Protein AF-A0A151ZD12-F1 (afdb_monomer_lite)

pLDDT: mean 91.62, std 10.39, range [43.69, 98.81]

Structure (mmCIF, N/CA/C/O backbone):
data_AF-A0A151ZD12-F1
#
_entry.id   AF-A0A151ZD12-F1
#
loop_
_atom_site.group_PDB
_atom_site.id
_atom_site.type_symbol
_atom_site.label_atom_id
_atom_site.label_alt_id
_atom_site.label_comp_id
_atom_site.label_asym_id
_atom_site.label_entity_id
_atom_site.label_seq_id
_atom_site.pdbx_PDB_ins_code
_atom_site.Cartn_x
_atom_site.Cartn_y
_atom_site.Cartn_z
_atom_site.occupancy
_atom_site.B_iso_or_equiv
_atom_site.auth_seq_id
_atom_site.auth_comp_id
_atom_site.auth_asym_id
_atom_site.auth_atom_id
_atom_site.pdbx_PDB_model_num
ATOM 1 N N . MET A 1 1 ? -1.128 15.945 -27.906 1.00 53.97 1 MET A N 1
ATOM 2 C CA . MET A 1 1 ? -0.459 14.975 -27.015 1.00 53.97 1 MET A CA 1
ATOM 3 C C . MET A 1 1 ? 0.018 15.760 -25.812 1.00 53.97 1 MET A C 1
ATOM 5 O O . MET A 1 1 ? 0.632 16.798 -26.025 1.00 53.97 1 MET A O 1
ATOM 9 N N . ALA A 1 2 ? -0.344 15.356 -24.595 1.00 57.91 2 ALA A N 1
ATOM 10 C CA . ALA A 1 2 ? 0.226 15.973 -23.400 1.00 57.91 2 ALA A CA 1
ATOM 11 C C . ALA A 1 2 ? 1.755 15.805 -23.441 1.00 57.91 2 ALA A C 1
ATOM 13 O O . ALA A 1 2 ? 2.236 14.765 -23.894 1.00 57.91 2 ALA A O 1
ATOM 14 N N . ASN A 1 3 ? 2.509 16.828 -23.032 1.00 73.44 3 ASN A N 1
ATOM 15 C CA . ASN A 1 3 ? 3.952 16.687 -22.850 1.00 73.44 3 ASN A CA 1
ATOM 16 C C . ASN A 1 3 ? 4.170 15.683 -21.716 1.00 73.44 3 ASN A C 1
ATOM 18 O O . ASN A 1 3 ? 3.913 16.005 -20.559 1.00 73.44 3 ASN A O 1
ATOM 22 N N . ILE A 1 4 ? 4.583 14.466 -22.064 1.00 81.88 4 ILE A N 1
ATOM 23 C CA . ILE A 1 4 ? 4.988 13.461 -21.084 1.00 81.88 4 ILE A CA 1
ATOM 24 C C . ILE A 1 4 ? 6.284 13.968 -20.458 1.00 81.88 4 ILE A C 1
ATOM 26 O O . ILE A 1 4 ? 7.234 14.283 -21.176 1.00 81.88 4 ILE A O 1
ATOM 30 N N . GLU A 1 5 ? 6.299 14.092 -19.135 1.00 89.94 5 GLU A N 1
ATOM 31 C CA . GLU A 1 5 ? 7.507 14.437 -18.397 1.00 89.94 5 GLU A CA 1
ATOM 32 C C . GLU A 1 5 ? 8.572 13.352 -18.596 1.00 89.94 5 GLU A C 1
ATOM 34 O O . GLU A 1 5 ? 8.280 12.158 -18.721 1.00 89.94 5 GLU A O 1
ATOM 39 N N . THR A 1 6 ? 9.830 13.771 -18.670 1.00 93.88 6 THR A N 1
ATOM 40 C CA . THR A 1 6 ? 10.949 12.876 -18.934 1.00 93.88 6 THR A CA 1
ATOM 41 C C . THR A 1 6 ? 12.082 13.093 -17.943 1.00 93.88 6 THR A C 1
ATOM 43 O O . THR A 1 6 ? 12.292 14.182 -17.403 1.00 93.88 6 THR A O 1
ATOM 46 N N . HIS A 1 7 ? 12.866 12.040 -17.731 1.00 95.19 7 HIS A N 1
ATOM 47 C CA . HIS A 1 7 ? 14.094 12.088 -16.952 1.00 95.19 7 HIS A CA 1
ATOM 48 C C . HIS A 1 7 ? 15.290 11.621 -17.772 1.00 95.19 7 HIS A C 1
ATOM 50 O O . HIS A 1 7 ? 15.178 10.829 -18.709 1.00 95.19 7 HIS A O 1
ATOM 56 N N . LYS A 1 8 ? 16.465 12.133 -17.401 1.00 96.25 8 LYS A N 1
ATOM 57 C CA . LYS A 1 8 ? 17.742 11.671 -17.940 1.00 96.25 8 LYS A CA 1
ATOM 58 C C . LYS A 1 8 ? 18.163 10.425 -17.178 1.00 96.25 8 LYS A C 1
ATOM 60 O O . LYS A 1 8 ? 18.513 10.521 -16.006 1.00 96.25 8 LYS A O 1
ATOM 65 N N . LEU A 1 9 ? 18.161 9.285 -17.854 1.00 96.19 9 LEU A N 1
ATOM 66 C CA . LEU A 1 9 ? 18.671 8.033 -17.320 1.00 96.19 9 LEU A CA 1
ATOM 67 C C . LEU A 1 9 ? 20.132 7.872 -17.742 1.00 96.19 9 LEU A C 1
ATOM 69 O O . LEU A 1 9 ? 20.436 7.779 -18.935 1.00 96.19 9 LEU A O 1
ATOM 73 N N . LYS A 1 10 ? 21.035 7.874 -16.760 1.00 95.75 10 LYS A N 1
ATOM 74 C CA . LYS A 1 10 ? 22.478 7.761 -16.983 1.00 95.75 10 LYS A CA 1
ATOM 75 C C . LYS A 1 10 ? 22.953 6.319 -16.842 1.00 95.75 10 LYS A C 1
ATOM 77 O O . LYS A 1 10 ? 22.502 5.595 -15.959 1.00 95.75 10 LYS A O 1
ATOM 82 N N . PHE A 1 11 ? 23.922 5.926 -17.658 1.00 93.50 11 PHE A N 1
ATOM 83 C CA . PHE A 1 11 ? 24.448 4.567 -17.709 1.00 93.50 11 PHE A CA 1
ATOM 84 C C . PHE A 1 11 ? 25.942 4.543 -17.361 1.00 93.50 11 PHE A C 1
ATOM 86 O O . PHE A 1 11 ? 26.723 5.287 -17.960 1.00 93.50 11 PHE A O 1
ATOM 93 N N . PRO A 1 12 ? 26.392 3.636 -16.471 1.00 90.75 12 PRO A N 1
ATOM 94 C CA . PRO A 1 12 ? 27.817 3.431 -16.189 1.00 90.75 12 PRO A CA 1
ATOM 95 C C . PRO A 1 12 ? 28.550 2.657 -17.310 1.00 90.75 12 PRO A C 1
ATOM 97 O O . PRO A 1 12 ? 29.682 2.183 -17.161 1.00 90.75 12 PRO A O 1
ATOM 100 N N . TRP A 1 13 ? 27.912 2.497 -18.467 1.00 90.25 13 TRP A N 1
ATOM 101 C CA . TRP A 1 13 ? 28.479 1.926 -19.682 1.00 90.25 13 TRP A CA 1
ATOM 102 C C . TRP A 1 13 ? 28.024 2.708 -20.906 1.00 90.25 13 TRP A C 1
ATOM 104 O O . TRP A 1 13 ? 27.064 3.470 -20.839 1.00 90.25 13 TRP A O 1
ATOM 114 N N . SER A 1 14 ? 28.768 2.538 -21.998 1.00 91.38 14 SER A N 1
ATOM 115 C CA . SER A 1 14 ? 28.447 3.169 -23.270 1.00 91.38 14 SER A CA 1
ATOM 116 C C . SER A 1 14 ? 27.322 2.402 -23.965 1.00 91.38 14 SER A C 1
ATOM 118 O O . SER A 1 14 ? 27.344 1.173 -23.987 1.00 91.38 14 SER A O 1
ATOM 120 N N . ILE A 1 15 ? 26.366 3.133 -24.526 1.00 92.00 15 ILE A N 1
ATOM 121 C CA . ILE A 1 15 ? 25.280 2.660 -25.374 1.00 92.00 15 ILE A CA 1
ATOM 122 C C . ILE A 1 15 ? 25.600 3.084 -26.808 1.00 92.00 15 ILE A C 1
ATOM 124 O O . ILE A 1 15 ? 25.951 4.235 -27.078 1.00 92.00 15 ILE A O 1
ATOM 128 N N . SER A 1 16 ? 25.473 2.153 -27.745 1.00 93.69 16 SER A N 1
ATOM 129 C CA . SER A 1 16 ? 25.541 2.434 -29.177 1.00 93.69 16 SER A CA 1
ATOM 130 C C . SER A 1 16 ? 24.193 2.920 -29.715 1.00 93.69 16 SER A C 1
ATOM 132 O O . SER A 1 16 ? 23.128 2.530 -29.233 1.00 93.69 16 SER A O 1
ATOM 134 N N . GLU A 1 17 ? 24.202 3.687 -30.809 1.00 94.25 17 GLU A N 1
ATOM 135 C CA . GLU A 1 17 ? 22.956 4.066 -31.494 1.00 94.25 17 GLU A CA 1
ATOM 136 C C . GLU A 1 17 ? 22.106 2.852 -31.895 1.00 94.25 17 GLU A C 1
ATOM 138 O O . GLU A 1 17 ? 20.879 2.924 -31.916 1.00 94.25 17 GLU A O 1
ATOM 143 N N . LYS A 1 18 ? 22.747 1.723 -32.223 1.00 95.44 18 LYS A N 1
ATOM 144 C CA . LYS A 1 18 ? 22.057 0.486 -32.599 1.00 95.44 18 LYS A CA 1
ATOM 145 C C . LYS A 1 18 ? 21.281 -0.105 -31.420 1.00 95.44 18 LYS A C 1
ATOM 147 O O . LYS A 1 18 ? 20.147 -0.536 -31.610 1.00 95.44 18 LYS A O 1
ATOM 152 N N . GLU A 1 19 ? 21.880 -0.143 -30.232 1.00 94.62 19 GLU A N 1
ATOM 153 C CA . GLU A 1 19 ? 21.211 -0.582 -28.998 1.00 94.62 19 GLU A CA 1
ATOM 154 C C . GLU A 1 19 ? 20.073 0.370 -28.633 1.00 94.62 19 GLU A C 1
ATOM 156 O O . GLU A 1 19 ? 18.961 -0.081 -28.363 1.00 94.62 19 GLU A O 1
ATOM 161 N N . PHE A 1 20 ? 20.304 1.681 -28.743 1.00 95.44 20 PHE A N 1
ATOM 162 C CA . PHE A 1 20 ? 19.265 2.677 -28.498 1.00 95.44 20 PHE A CA 1
ATOM 163 C C . PHE A 1 20 ? 18.069 2.547 -29.455 1.00 95.44 20 PHE A C 1
ATOM 165 O O . PHE A 1 20 ? 16.925 2.648 -29.017 1.00 95.44 20 PHE A O 1
ATOM 172 N N . ARG A 1 21 ? 18.296 2.283 -30.751 1.00 95.19 21 ARG A N 1
ATOM 173 C CA . ARG A 1 21 ? 17.201 2.043 -31.712 1.00 95.19 21 ARG A CA 1
ATOM 174 C C . ARG A 1 21 ? 16.355 0.839 -31.299 1.00 95.19 21 ARG A C 1
ATOM 176 O O . ARG A 1 21 ? 15.144 0.975 -31.204 1.00 95.19 21 ARG A O 1
ATOM 183 N N . LYS A 1 22 ? 16.986 -0.286 -30.941 1.00 96.00 22 LYS A N 1
ATOM 184 C CA . LYS A 1 22 ? 16.270 -1.471 -30.432 1.00 96.00 22 LYS A CA 1
ATOM 185 C C . LYS A 1 22 ? 15.471 -1.172 -29.165 1.00 96.00 22 LYS A C 1
ATOM 187 O O . LYS A 1 22 ? 14.339 -1.619 -29.039 1.00 96.00 22 LYS A O 1
ATOM 192 N N . PHE A 1 23 ? 16.062 -0.428 -28.233 1.00 95.62 23 PHE A N 1
ATOM 193 C CA . PHE A 1 23 ? 15.392 0.020 -27.015 1.00 95.62 23 PHE A CA 1
ATOM 194 C C . PHE A 1 23 ? 14.145 0.854 -27.318 1.00 95.62 23 PHE A C 1
ATOM 196 O O . PHE A 1 23 ? 13.085 0.605 -26.744 1.00 95.62 23 PHE A O 1
ATOM 203 N N . LYS A 1 24 ? 14.257 1.805 -28.250 1.00 94.81 24 LYS A N 1
ATOM 204 C CA . LYS A 1 24 ? 13.140 2.645 -28.683 1.00 94.81 24 LYS A CA 1
ATOM 205 C C . LYS A 1 24 ? 12.036 1.824 -29.352 1.00 94.81 24 LYS A C 1
ATOM 207 O O . LYS A 1 24 ? 10.869 2.026 -29.029 1.00 94.81 24 LYS A O 1
ATOM 212 N N . ASP A 1 25 ? 12.407 0.900 -30.237 1.00 95.00 25 ASP A N 1
ATOM 213 C CA . ASP A 1 25 ? 11.463 0.025 -30.940 1.00 95.00 25 ASP A CA 1
ATOM 214 C C . ASP A 1 25 ? 10.709 -0.887 -29.959 1.00 95.00 25 ASP A C 1
ATOM 216 O O . ASP A 1 25 ? 9.499 -1.055 -30.081 1.00 95.00 25 ASP A O 1
ATOM 220 N N . LEU A 1 26 ? 11.410 -1.429 -28.955 1.00 96.31 26 LEU A N 1
ATOM 221 C CA . LEU A 1 26 ? 10.831 -2.304 -27.933 1.00 96.31 26 LEU A CA 1
ATOM 222 C C . LEU A 1 26 ? 9.823 -1.575 -27.036 1.00 96.31 26 LEU A C 1
ATOM 224 O O . LEU A 1 26 ? 8.760 -2.111 -26.743 1.00 96.31 26 LEU A O 1
ATOM 228 N N . ASN A 1 27 ? 10.163 -0.368 -26.585 1.00 94.19 27 ASN A N 1
ATOM 229 C CA . ASN A 1 27 ? 9.361 0.348 -25.595 1.00 94.19 27 ASN A CA 1
ATOM 230 C C . ASN A 1 27 ? 8.308 1.294 -26.198 1.00 94.19 27 ASN A C 1
ATOM 232 O O . ASN A 1 27 ? 7.453 1.804 -25.477 1.00 94.19 27 ASN A O 1
ATOM 236 N N . ASN A 1 28 ? 8.362 1.546 -27.508 1.00 91.56 28 ASN A N 1
ATOM 237 C CA . ASN A 1 28 ? 7.386 2.351 -28.245 1.00 91.56 28 ASN A CA 1
ATOM 238 C C . ASN A 1 28 ? 7.142 3.771 -27.675 1.00 91.56 28 ASN A C 1
ATOM 240 O O . ASN A 1 28 ? 6.024 4.285 -27.718 1.00 91.56 28 ASN A O 1
ATOM 244 N N . PHE A 1 29 ? 8.178 4.440 -27.156 1.00 85.88 29 PHE A N 1
ATOM 245 C CA . PHE A 1 29 ? 8.085 5.840 -26.718 1.00 85.88 29 PHE A CA 1
ATOM 246 C C . PHE A 1 29 ? 9.082 6.768 -27.420 1.00 85.88 29 PHE A C 1
ATOM 248 O O . PHE A 1 29 ? 10.097 6.359 -27.992 1.00 85.88 29 PHE A O 1
ATOM 255 N N . THR A 1 30 ? 8.790 8.070 -27.382 1.00 83.50 30 THR A N 1
ATOM 256 C CA . THR A 1 30 ? 9.614 9.130 -27.977 1.00 83.50 30 THR A CA 1
ATOM 257 C C . THR A 1 30 ? 10.804 9.485 -27.084 1.00 83.50 30 THR A C 1
ATOM 259 O O . THR A 1 30 ? 10.927 10.613 -26.615 1.00 83.50 30 THR A O 1
ATOM 262 N N . SER A 1 31 ? 11.694 8.522 -26.851 1.00 84.19 31 SER A N 1
ATOM 263 C CA . SER A 1 31 ? 12.962 8.773 -26.164 1.00 84.19 31 SER A CA 1
ATOM 264 C C . SER A 1 31 ? 13.957 9.495 -27.058 1.00 84.19 31 SER A C 1
ATOM 266 O O . SER A 1 31 ? 14.019 9.255 -28.271 1.00 84.19 31 SER A O 1
ATOM 268 N N . LYS A 1 32 ? 14.785 10.340 -26.440 1.00 89.31 32 LYS A N 1
ATOM 269 C CA . LYS A 1 32 ? 15.921 10.990 -27.097 1.00 89.31 32 LYS A CA 1
ATOM 270 C C . LYS A 1 32 ? 17.225 10.333 -26.662 1.00 89.31 32 LYS A C 1
ATOM 272 O O . LYS A 1 32 ? 17.456 10.112 -25.475 1.00 89.31 32 LYS A O 1
ATOM 277 N N . TYR A 1 33 ? 18.075 10.046 -27.638 1.00 90.38 33 TYR A N 1
ATOM 278 C CA . TYR A 1 33 ? 19.468 9.700 -27.399 1.00 90.38 33 TYR A CA 1
ATOM 279 C C . TYR A 1 33 ? 20.231 10.999 -27.155 1.00 90.38 33 TYR A C 1
ATOM 281 O O . TYR A 1 33 ? 20.280 11.842 -28.051 1.00 90.38 33 TYR A O 1
ATOM 289 N N . ILE A 1 34 ? 20.744 11.197 -25.941 1.00 90.62 34 ILE A N 1
ATOM 290 C CA . ILE A 1 34 ? 21.454 12.432 -25.586 1.00 90.62 34 ILE A CA 1
ATOM 291 C C . ILE A 1 34 ? 22.934 12.255 -25.915 1.00 90.62 34 ILE A C 1
ATOM 293 O O . ILE A 1 34 ? 23.499 13.038 -26.674 1.00 90.62 34 ILE A O 1
ATOM 297 N N . ASP A 1 35 ? 23.539 11.204 -25.368 1.00 93.81 35 ASP A N 1
ATOM 298 C CA . ASP A 1 35 ? 24.920 10.817 -25.622 1.00 93.81 35 ASP A CA 1
ATOM 299 C C . ASP A 1 35 ? 25.119 9.316 -25.345 1.00 93.81 35 ASP A C 1
ATOM 301 O O . ASP A 1 35 ? 24.179 8.586 -25.028 1.00 93.81 35 ASP A O 1
ATOM 305 N N . HIS A 1 36 ? 26.362 8.848 -25.457 1.00 92.38 36 HIS A N 1
ATOM 306 C CA . HIS A 1 36 ? 26.735 7.451 -25.235 1.00 92.38 36 HIS A CA 1
ATOM 307 C C . HIS A 1 36 ? 26.449 6.916 -23.826 1.00 92.38 36 HIS A C 1
ATOM 309 O O . HIS A 1 36 ? 26.525 5.713 -23.632 1.00 92.38 36 HIS A O 1
ATOM 315 N N . HIS A 1 37 ? 26.139 7.749 -22.842 1.00 93.69 37 HIS A N 1
ATOM 316 C CA . HIS A 1 37 ? 25.909 7.362 -21.451 1.00 93.69 37 HIS A CA 1
ATOM 317 C C . HIS A 1 37 ? 24.582 7.887 -20.905 1.00 93.69 37 HIS A C 1
ATOM 319 O O . HIS A 1 37 ? 24.333 7.783 -19.704 1.00 93.69 37 HIS A O 1
ATOM 325 N N . CYS A 1 38 ? 23.736 8.479 -21.743 1.00 95.75 38 CYS A N 1
ATOM 326 C CA . CYS A 1 38 ? 22.569 9.207 -21.283 1.00 95.75 38 CYS A CA 1
ATOM 327 C C . CYS A 1 38 ? 21.450 9.136 -22.315 1.00 95.75 38 CYS A C 1
ATOM 329 O O . CYS A 1 38 ? 21.621 9.505 -23.481 1.00 95.75 38 CYS A O 1
ATOM 331 N N . ILE A 1 39 ? 20.274 8.708 -21.865 1.00 95.81 39 ILE A N 1
ATOM 332 C CA . ILE A 1 39 ? 19.056 8.743 -22.671 1.00 95.81 39 ILE A CA 1
ATOM 333 C C . ILE A 1 39 ? 17.952 9.462 -21.897 1.00 95.81 39 ILE A C 1
ATOM 335 O O . ILE A 1 39 ? 17.944 9.493 -20.668 1.00 95.81 39 ILE A O 1
ATOM 339 N N . GLU A 1 40 ? 17.010 10.044 -22.622 1.00 95.75 40 GLU A N 1
ATOM 340 C CA . GLU A 1 40 ? 15.789 10.607 -22.055 1.00 95.75 40 GLU A CA 1
ATOM 341 C C . GLU A 1 40 ? 14.705 9.526 -22.043 1.00 95.75 40 GLU A C 1
ATOM 343 O O . GLU A 1 40 ? 14.416 8.954 -23.095 1.00 95.75 40 GLU A O 1
ATOM 348 N N . VAL A 1 41 ? 14.109 9.239 -20.887 1.00 94.94 41 VAL A N 1
ATOM 349 C CA . VAL A 1 41 ? 13.025 8.256 -20.730 1.00 94.94 41 VAL A CA 1
ATOM 350 C C . VAL A 1 41 ? 11.779 8.916 -20.141 1.00 94.94 41 VAL A C 1
ATOM 352 O O . VAL A 1 41 ? 11.922 9.838 -19.333 1.00 94.94 41 VAL A O 1
ATOM 355 N N . PRO A 1 42 ? 10.568 8.481 -20.528 1.00 93.25 42 PRO A N 1
ATOM 356 C CA . PRO A 1 42 ? 9.349 8.956 -19.889 1.00 93.25 42 PRO A CA 1
ATOM 357 C C . PRO A 1 42 ? 9.293 8.493 -18.434 1.00 93.25 42 PRO A C 1
ATOM 359 O O . PRO A 1 42 ? 9.747 7.400 -18.088 1.00 93.25 42 PRO A O 1
ATOM 362 N N . VAL A 1 43 ? 8.721 9.335 -17.585 1.00 91.94 43 VAL A N 1
ATOM 363 C CA . VAL A 1 43 ? 8.433 8.992 -16.190 1.00 91.94 43 VAL A CA 1
ATOM 364 C C . VAL A 1 43 ? 7.147 8.172 -16.113 1.00 91.94 43 VAL A C 1
ATOM 366 O O . VAL A 1 43 ? 6.389 8.094 -17.084 1.00 91.94 43 VAL A O 1
ATOM 369 N N . GLU A 1 44 ? 6.907 7.520 -14.974 1.00 92.56 44 GLU A N 1
ATOM 370 C CA . GLU A 1 44 ? 5.648 6.816 -14.697 1.00 92.56 44 GLU A CA 1
ATOM 371 C C . GLU A 1 44 ? 5.274 5.761 -15.758 1.00 92.56 44 GLU A C 1
ATOM 373 O O . GLU A 1 44 ? 4.103 5.493 -16.032 1.00 92.56 44 GLU A O 1
ATOM 378 N N . THR A 1 45 ? 6.293 5.158 -16.371 1.00 92.81 45 THR A N 1
ATOM 379 C CA . THR A 1 45 ? 6.176 4.150 -17.426 1.00 92.81 45 THR A CA 1
ATOM 380 C C . THR A 1 45 ? 7.097 2.979 -17.094 1.00 92.81 45 THR A C 1
ATOM 382 O O . THR A 1 45 ? 8.191 3.183 -16.560 1.00 92.81 45 THR A O 1
ATOM 385 N N . SER A 1 46 ? 6.669 1.758 -17.413 1.00 95.50 46 SER A N 1
ATOM 386 C CA . SER A 1 46 ? 7.545 0.588 -17.360 1.00 95.50 46 SER A CA 1
ATOM 387 C C . SER A 1 46 ? 8.495 0.589 -18.552 1.00 95.50 46 SER A C 1
ATOM 389 O O . SER A 1 46 ? 8.064 0.686 -19.699 1.00 95.50 46 SER A O 1
ATOM 391 N N . ILE A 1 47 ? 9.791 0.496 -18.272 1.00 96.19 47 ILE A N 1
ATOM 392 C CA . ILE A 1 47 ? 10.872 0.622 -19.248 1.00 96.19 47 ILE A CA 1
ATOM 393 C C . ILE A 1 47 ? 11.665 -0.683 -19.267 1.00 96.19 47 ILE A C 1
ATOM 395 O O . ILE A 1 47 ? 12.328 -1.021 -18.287 1.00 96.19 47 ILE A O 1
ATOM 399 N N . ASP A 1 48 ? 11.633 -1.404 -20.385 1.00 96.25 48 ASP A N 1
ATOM 400 C CA . ASP A 1 48 ? 12.469 -2.579 -20.617 1.00 96.25 48 ASP A CA 1
ATOM 401 C C . ASP A 1 48 ? 13.848 -2.163 -21.143 1.00 96.25 48 ASP A C 1
ATOM 403 O O . ASP A 1 48 ? 14.014 -1.717 -22.284 1.00 96.25 48 ASP A O 1
ATOM 407 N N . LEU A 1 49 ? 14.850 -2.311 -20.280 1.00 95.75 49 LEU A N 1
ATOM 408 C CA . LEU A 1 49 ? 16.248 -2.009 -20.560 1.00 95.75 49 LEU A CA 1
ATOM 409 C C . LEU A 1 49 ? 16.997 -3.186 -21.188 1.00 95.75 49 LEU A C 1
ATOM 411 O O . LEU A 1 49 ? 18.196 -3.054 -21.425 1.00 95.75 49 LEU A O 1
ATOM 415 N N . SER A 1 50 ? 16.349 -4.318 -21.485 1.00 94.06 50 SER A N 1
ATOM 416 C CA . SER A 1 50 ? 17.021 -5.503 -22.037 1.00 94.06 50 SER A CA 1
ATOM 417 C C . SER A 1 50 ? 17.905 -5.225 -23.263 1.00 94.06 50 SER A C 1
ATOM 419 O O . SER A 1 50 ? 18.986 -5.812 -23.326 1.00 94.06 50 SER A O 1
ATOM 421 N N . PRO A 1 51 ? 17.582 -4.292 -24.189 1.00 94.75 51 PRO A N 1
ATOM 422 C CA . PRO A 1 51 ? 18.469 -3.987 -25.313 1.00 94.75 51 PRO A CA 1
ATOM 423 C C . PRO A 1 51 ? 19.691 -3.140 -24.937 1.00 94.75 51 PRO A C 1
ATOM 425 O O . PRO A 1 51 ? 20.606 -3.020 -25.747 1.00 94.75 51 PRO A O 1
ATOM 428 N N . LEU A 1 52 ? 19.678 -2.520 -23.753 1.00 93.19 52 LEU A N 1
ATOM 429 C CA . LEU A 1 52 ? 20.723 -1.633 -23.238 1.00 93.19 52 LEU A CA 1
ATOM 430 C C . LEU A 1 52 ? 21.618 -2.315 -22.199 1.00 93.19 52 LEU A C 1
ATOM 432 O O . LEU A 1 52 ? 22.659 -1.762 -21.848 1.00 93.19 52 LEU A O 1
ATOM 436 N N . LEU A 1 53 ? 21.221 -3.478 -21.677 1.00 90.44 53 LEU A N 1
ATOM 437 C CA . LEU A 1 53 ? 22.023 -4.229 -20.720 1.00 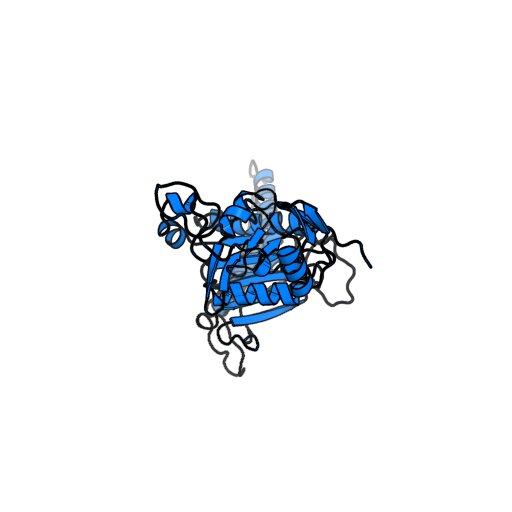90.44 53 LEU A CA 1
ATOM 438 C C . LEU A 1 53 ? 23.187 -4.938 -21.433 1.00 90.44 53 LEU A C 1
ATOM 440 O O . LEU A 1 53 ? 22.982 -5.563 -22.477 1.00 90.44 53 LEU A O 1
ATOM 444 N N . PRO A 1 54 ? 24.414 -4.885 -20.886 1.00 83.00 54 PRO A N 1
ATOM 445 C CA . PRO A 1 54 ? 25.550 -5.549 -21.504 1.00 83.00 54 PRO A CA 1
ATOM 446 C C . PRO A 1 54 ? 25.376 -7.070 -21.465 1.00 83.00 54 PRO A C 1
ATOM 448 O O . PRO A 1 54 ? 25.169 -7.665 -20.410 1.00 83.00 54 PRO A O 1
ATOM 451 N N . LEU A 1 55 ? 25.511 -7.703 -22.632 1.00 73.56 55 LEU A N 1
ATOM 452 C CA . LEU A 1 55 ? 25.328 -9.149 -22.813 1.00 73.56 55 LEU A CA 1
ATOM 453 C C . LEU A 1 55 ? 26.463 -10.000 -22.217 1.00 73.56 55 LEU A C 1
ATOM 455 O O . LEU A 1 55 ? 26.297 -11.205 -22.045 1.00 73.56 55 LEU A O 1
ATOM 459 N N . LEU A 1 56 ? 27.621 -9.397 -21.931 1.00 63.97 56 LEU A N 1
ATOM 460 C CA . LEU A 1 56 ? 28.806 -10.078 -21.408 1.00 63.97 56 LEU A CA 1
ATOM 461 C C . LEU A 1 56 ? 29.303 -9.395 -20.123 1.00 63.97 56 LEU A C 1
ATOM 463 O O . LEU A 1 56 ? 29.226 -8.166 -20.020 1.00 63.97 56 LEU A O 1
ATOM 467 N N . PRO A 1 57 ? 29.869 -10.150 -19.161 1.00 57.28 57 PRO A N 1
ATOM 468 C CA . PRO A 1 57 ? 30.639 -9.569 -18.067 1.00 57.28 57 PRO A CA 1
ATOM 469 C C . PRO A 1 57 ? 31.779 -8.725 -18.647 1.00 57.28 57 PRO A C 1
ATOM 471 O O . PRO A 1 57 ? 32.587 -9.217 -19.434 1.00 57.28 57 PRO A O 1
ATOM 474 N N . ILE A 1 58 ? 31.849 -7.447 -18.281 1.00 52.69 58 ILE A N 1
ATOM 475 C CA . ILE A 1 58 ? 32.979 -6.597 -18.661 1.00 52.69 58 ILE A CA 1
ATOM 476 C C . ILE A 1 58 ? 34.029 -6.769 -17.569 1.00 52.69 58 ILE A C 1
ATOM 478 O O . ILE A 1 58 ? 33.808 -6.352 -16.436 1.00 52.69 58 ILE A O 1
ATOM 482 N N . HIS A 1 59 ? 35.166 -7.381 -17.903 1.00 46.00 59 HIS A N 1
ATOM 483 C CA . HIS A 1 59 ? 36.313 -7.458 -17.001 1.00 46.00 59 HIS A CA 1
ATOM 484 C C . HIS A 1 59 ? 36.847 -6.050 -16.719 1.00 46.00 59 HIS A C 1
ATOM 486 O O . HIS A 1 59 ? 37.560 -5.468 -17.536 1.00 46.00 59 HIS A O 1
ATOM 492 N N . ILE A 1 60 ? 36.514 -5.500 -15.553 1.00 47.69 60 ILE A N 1
ATOM 493 C CA . ILE A 1 60 ? 37.154 -4.296 -15.029 1.00 47.69 60 ILE A CA 1
ATOM 494 C C . ILE A 1 60 ? 38.215 -4.770 -14.028 1.00 47.69 60 ILE A C 1
ATOM 496 O O . ILE A 1 60 ? 37.943 -4.923 -12.844 1.00 47.69 60 ILE A O 1
ATOM 500 N N . SER A 1 61 ? 39.434 -4.999 -14.529 1.00 46.44 61 SER A N 1
ATOM 501 C CA . SER A 1 61 ? 40.657 -5.378 -13.788 1.00 46.44 61 SER A CA 1
ATOM 502 C C . SER A 1 61 ? 40.805 -6.845 -13.325 1.00 46.44 61 SER A C 1
ATOM 504 O O . SER A 1 61 ? 39.844 -7.596 -13.195 1.00 46.44 61 SER A O 1
ATOM 506 N N . ASN A 1 62 ? 42.065 -7.249 -13.106 1.00 48.25 62 ASN A N 1
ATOM 507 C CA . ASN A 1 62 ? 42.549 -8.622 -12.872 1.00 48.25 62 ASN A CA 1
ATOM 508 C C . ASN A 1 62 ? 42.191 -9.241 -11.502 1.00 48.25 62 ASN A C 1
ATOM 510 O O . ASN A 1 62 ? 42.794 -10.238 -11.107 1.00 48.25 62 ASN A O 1
ATOM 514 N N . SER A 1 63 ? 41.235 -8.692 -10.760 1.00 50.69 63 SER A N 1
ATOM 515 C CA . SER A 1 63 ? 40.845 -9.212 -9.446 1.00 50.69 63 SER A CA 1
ATOM 516 C C . SER A 1 63 ? 39.344 -9.479 -9.406 1.00 50.69 63 SER A C 1
ATOM 518 O O . SER A 1 63 ? 38.558 -8.575 -9.147 1.00 50.69 63 SER A O 1
ATOM 520 N N . ALA A 1 64 ? 39.008 -10.751 -9.639 1.00 46.53 64 ALA A N 1
ATOM 521 C CA . ALA A 1 64 ? 37.682 -11.371 -9.665 1.00 46.53 64 ALA A CA 1
ATOM 522 C C . ALA A 1 64 ? 36.733 -10.905 -10.798 1.00 46.53 64 ALA A C 1
ATOM 524 O O . ALA A 1 64 ? 36.637 -9.717 -11.094 1.00 46.53 64 ALA A O 1
ATOM 525 N N . PRO A 1 65 ? 36.001 -11.831 -11.449 1.00 43.69 65 PRO A N 1
ATOM 526 C CA . PRO A 1 65 ? 34.935 -11.465 -12.373 1.00 43.69 65 PRO A CA 1
ATOM 527 C C . PRO A 1 65 ? 33.832 -10.731 -11.601 1.00 43.69 65 PRO A C 1
ATOM 529 O O . PRO A 1 65 ? 33.070 -11.342 -10.853 1.00 43.69 65 PRO A O 1
ATOM 532 N N . THR A 1 66 ? 33.730 -9.415 -11.773 1.00 46.88 66 THR A N 1
ATOM 533 C CA . THR A 1 66 ? 32.522 -8.678 -11.408 1.00 46.88 66 THR A CA 1
ATOM 534 C C . THR A 1 66 ? 31.430 -9.086 -12.391 1.00 46.88 66 THR A C 1
ATOM 536 O O . THR A 1 66 ? 31.500 -8.812 -13.591 1.00 46.88 66 THR A O 1
ATOM 539 N N . PHE A 1 67 ? 30.453 -9.844 -11.893 1.00 45.88 67 PHE A N 1
ATOM 540 C CA . PHE A 1 67 ? 29.264 -10.232 -12.644 1.00 45.88 67 PHE A CA 1
ATOM 541 C C . PHE A 1 67 ? 28.660 -8.989 -13.312 1.00 45.88 67 PHE A C 1
ATOM 543 O O . PHE A 1 67 ? 28.481 -7.983 -12.636 1.00 45.88 67 PHE A O 1
ATOM 550 N N . SER A 1 68 ? 28.427 -9.080 -14.630 1.00 48.81 68 SER A N 1
ATOM 551 C CA . SER A 1 68 ? 27.672 -8.168 -15.514 1.00 48.81 68 SER A CA 1
ATOM 552 C C . SER A 1 68 ? 27.266 -6.821 -14.904 1.00 48.81 68 SER A C 1
ATOM 554 O O . SER A 1 68 ? 26.460 -6.803 -13.973 1.00 48.81 68 SER A O 1
ATOM 556 N N . LYS A 1 69 ? 27.708 -5.697 -15.489 1.00 56.69 69 LYS A N 1
ATOM 557 C CA . LYS A 1 69 ? 27.151 -4.375 -15.152 1.00 56.69 69 LYS A CA 1
ATOM 558 C C . LYS A 1 69 ? 25.625 -4.468 -15.177 1.00 56.69 69 LYS A C 1
ATOM 560 O O . LYS A 1 69 ? 25.043 -4.841 -16.196 1.00 56.69 69 LYS A O 1
ATOM 565 N N . SER A 1 70 ? 25.004 -4.256 -14.027 1.00 74.56 70 SER A N 1
ATOM 566 C CA . SER A 1 70 ? 23.651 -4.741 -13.747 1.00 74.56 70 SER A CA 1
ATOM 567 C C . SER A 1 70 ? 22.728 -3.590 -13.361 1.00 74.56 70 SER A C 1
ATOM 569 O O . SER A 1 70 ? 23.181 -2.500 -13.010 1.00 74.56 70 SER A O 1
ATOM 571 N N . ILE A 1 71 ? 21.414 -3.826 -13.409 1.00 87.31 71 ILE A N 1
ATOM 572 C CA . ILE A 1 71 ? 20.392 -2.877 -12.940 1.00 87.31 71 ILE A CA 1
ATOM 573 C C . ILE A 1 71 ? 20.728 -2.254 -11.563 1.00 87.31 71 ILE A C 1
ATOM 575 O O . ILE A 1 71 ? 20.574 -1.043 -11.429 1.00 87.31 71 ILE A O 1
ATOM 579 N N . PRO A 1 72 ?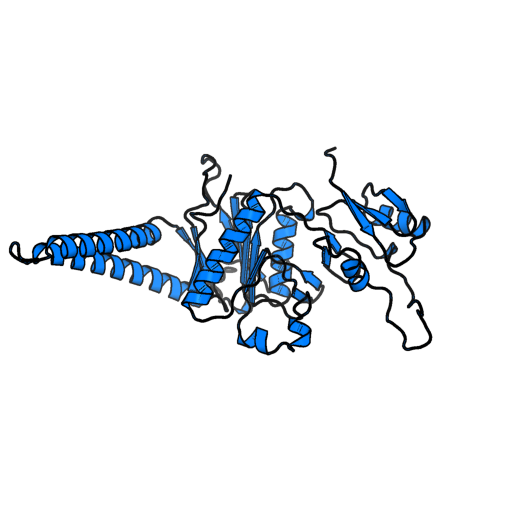 21.255 -2.988 -10.558 1.00 87.56 72 PRO A N 1
ATOM 580 C CA . PRO A 1 72 ? 21.758 -2.393 -9.317 1.00 87.56 72 PRO A CA 1
ATOM 581 C C . PRO A 1 72 ? 22.773 -1.251 -9.486 1.00 87.56 72 PRO A C 1
ATOM 583 O O . PRO A 1 72 ? 22.667 -0.243 -8.788 1.00 87.56 72 PRO A O 1
ATOM 586 N N . GLU A 1 73 ? 23.741 -1.372 -10.399 1.00 87.31 73 GLU A N 1
ATOM 587 C CA . GLU A 1 73 ? 24.716 -0.302 -10.659 1.00 87.31 73 GLU A CA 1
ATOM 588 C C . GLU A 1 73 ? 24.055 0.902 -11.329 1.00 87.31 73 GLU A C 1
ATOM 590 O O . GLU A 1 73 ? 24.343 2.040 -10.963 1.00 87.31 73 GLU A O 1
ATOM 595 N N . LEU A 1 74 ? 23.137 0.657 -12.269 1.00 91.69 74 LEU A N 1
ATOM 596 C CA . LEU A 1 74 ? 22.341 1.707 -12.904 1.00 91.69 74 LEU A CA 1
ATOM 597 C C . LEU A 1 74 ? 21.501 2.467 -11.873 1.00 91.69 74 LEU A C 1
ATOM 599 O O . LEU A 1 74 ? 21.491 3.694 -11.894 1.00 91.69 74 LEU A O 1
ATOM 603 N N . ILE A 1 75 ? 20.860 1.769 -10.934 1.00 91.81 75 ILE A N 1
ATOM 604 C CA . ILE A 1 75 ? 20.097 2.404 -9.850 1.00 91.81 75 ILE A CA 1
ATOM 605 C C . ILE A 1 75 ? 21.019 3.253 -8.978 1.00 91.81 75 ILE A C 1
ATOM 607 O O . ILE A 1 75 ? 20.697 4.401 -8.701 1.00 91.81 75 ILE A O 1
ATOM 611 N N . LYS A 1 76 ? 22.194 2.736 -8.598 1.00 90.31 76 LYS A N 1
ATOM 612 C CA . LYS A 1 76 ? 23.180 3.502 -7.822 1.00 90.31 76 LYS A CA 1
ATOM 613 C C . LYS A 1 76 ? 23.652 4.762 -8.560 1.00 90.31 76 LYS A C 1
ATOM 615 O O . LYS A 1 76 ? 23.890 5.782 -7.929 1.00 90.31 76 LYS A O 1
ATOM 620 N N . PHE A 1 77 ? 23.795 4.701 -9.884 1.00 92.44 77 PHE A N 1
ATOM 621 C CA . PHE A 1 77 ? 24.212 5.842 -10.710 1.00 92.44 77 PHE A CA 1
ATOM 622 C C . PHE A 1 77 ? 23.098 6.885 -10.919 1.00 92.44 77 PHE A C 1
ATOM 624 O O . PHE A 1 77 ? 23.367 8.004 -11.359 1.00 92.44 77 PHE A O 1
ATOM 631 N N . ASN A 1 78 ? 21.853 6.522 -10.600 1.00 95.00 78 ASN A N 1
ATOM 632 C CA . ASN A 1 78 ? 20.664 7.366 -10.680 1.00 95.00 78 ASN A CA 1
ATOM 633 C C . ASN A 1 78 ? 19.921 7.381 -9.331 1.00 95.00 78 ASN A C 1
ATOM 635 O O . ASN A 1 78 ? 18.698 7.301 -9.295 1.00 95.00 78 ASN A O 1
ATOM 639 N N . ASP A 1 79 ? 20.662 7.467 -8.226 1.00 92.25 79 ASP A N 1
ATOM 640 C CA . ASP A 1 79 ? 20.152 7.431 -6.846 1.00 92.25 79 ASP A CA 1
ATOM 641 C C . ASP A 1 79 ? 19.141 8.543 -6.509 1.00 92.25 79 ASP A C 1
ATOM 643 O O . ASP A 1 79 ? 18.280 8.366 -5.653 1.00 92.25 79 ASP A O 1
ATOM 647 N N . HIS A 1 80 ? 19.207 9.663 -7.225 1.00 93.06 80 HIS A N 1
ATOM 648 C CA . HIS A 1 80 ? 18.228 10.749 -7.185 1.00 93.06 80 HIS A CA 1
ATOM 649 C C . HIS A 1 80 ? 16.853 10.392 -7.785 1.00 93.06 80 HIS A C 1
ATOM 651 O O . HIS A 1 80 ? 15.910 11.162 -7.615 1.00 93.06 80 HIS A O 1
ATOM 657 N N . LEU A 1 81 ? 16.721 9.268 -8.501 1.00 94.19 81 LEU A N 1
ATOM 658 C CA . LEU A 1 81 ? 15.457 8.796 -9.072 1.00 94.19 81 LEU A CA 1
ATOM 659 C C . LEU A 1 81 ? 14.831 7.706 -8.195 1.00 94.19 81 LEU A C 1
ATOM 661 O O . LEU A 1 81 ? 15.499 6.768 -7.750 1.00 94.19 81 LEU A O 1
ATOM 665 N N . ASN A 1 82 ? 13.508 7.749 -8.030 1.00 93.69 82 ASN A N 1
ATOM 666 C CA . ASN A 1 82 ? 12.782 6.663 -7.379 1.00 93.69 82 ASN A CA 1
ATOM 667 C C . ASN A 1 82 ? 12.538 5.502 -8.359 1.00 93.69 82 ASN A C 1
ATOM 669 O O . ASN A 1 82 ? 11.512 5.444 -9.036 1.00 93.69 82 ASN A O 1
ATOM 673 N N . ILE A 1 83 ? 13.516 4.597 -8.463 1.00 95.50 83 ILE A N 1
ATOM 674 C CA . ILE A 1 83 ? 13.463 3.450 -9.380 1.00 95.50 83 ILE A CA 1
ATOM 675 C C . ILE A 1 83 ? 12.975 2.179 -8.673 1.00 95.50 83 ILE A C 1
ATOM 677 O O . ILE A 1 83 ? 13.627 1.705 -7.739 1.00 95.50 83 ILE A O 1
ATOM 681 N N . GLU A 1 84 ? 11.894 1.580 -9.164 1.00 96.25 84 GLU A N 1
ATOM 682 C CA . GLU A 1 84 ? 11.509 0.192 -8.861 1.00 96.25 84 GLU A CA 1
ATOM 683 C C . GLU A 1 84 ? 11.969 -0.741 -9.988 1.00 96.25 84 GLU A C 1
ATOM 685 O O . GLU A 1 84 ? 12.146 -0.312 -11.130 1.00 96.25 84 GLU A O 1
ATOM 690 N N . THR A 1 85 ? 12.139 -2.028 -9.692 1.00 95.25 85 THR A N 1
ATOM 691 C CA . THR A 1 85 ? 12.454 -3.050 -10.702 1.00 95.25 85 THR A CA 1
ATOM 692 C C . THR A 1 85 ? 11.380 -4.123 -10.679 1.00 95.25 85 THR A C 1
ATOM 694 O O . THR A 1 85 ? 11.142 -4.706 -9.628 1.00 95.25 85 THR A O 1
ATOM 697 N N . LEU A 1 86 ? 10.749 -4.423 -11.814 1.00 92.69 86 LEU A N 1
ATOM 698 C CA . LEU A 1 86 ? 9.791 -5.538 -11.884 1.00 92.69 86 LEU A CA 1
ATOM 699 C C . LEU A 1 86 ? 10.518 -6.876 -12.025 1.00 92.69 86 LEU A C 1
ATOM 701 O O . LEU A 1 86 ? 10.078 -7.904 -11.517 1.00 92.69 86 LEU A O 1
ATOM 705 N N . ASN A 1 87 ? 11.630 -6.850 -12.753 1.00 91.31 87 ASN A N 1
ATOM 706 C CA . ASN A 1 87 ? 12.484 -7.994 -13.018 1.00 91.31 87 ASN A CA 1
ATOM 707 C C . ASN A 1 87 ? 13.924 -7.499 -13.273 1.00 91.31 87 ASN A C 1
ATOM 709 O O . ASN A 1 87 ? 14.283 -6.363 -12.954 1.00 91.31 87 ASN A O 1
ATOM 713 N N . ARG A 1 88 ? 14.761 -8.347 -13.877 1.00 89.06 88 ARG A N 1
ATOM 714 C CA . ARG A 1 88 ? 16.180 -8.064 -14.147 1.00 89.06 88 ARG A CA 1
ATOM 715 C C . ARG A 1 88 ? 16.449 -7.059 -15.272 1.00 89.06 88 ARG A C 1
ATOM 717 O O . ARG A 1 88 ? 17.601 -6.659 -15.421 1.00 89.06 88 ARG A O 1
ATOM 724 N N . SER A 1 89 ? 15.450 -6.672 -16.059 1.00 92.56 89 SER A N 1
ATOM 725 C CA . SER A 1 89 ? 15.592 -5.717 -17.168 1.00 92.56 89 SER A CA 1
ATOM 726 C C . SER A 1 89 ? 14.544 -4.611 -17.181 1.00 92.56 89 SER A C 1
ATOM 728 O O . SER A 1 89 ? 14.814 -3.544 -17.725 1.00 92.56 89 SER A O 1
ATOM 730 N N . THR A 1 90 ? 13.381 -4.819 -16.573 1.00 94.94 90 THR A N 1
ATOM 731 C CA . THR A 1 90 ? 12.301 -3.834 -16.541 1.00 94.94 90 THR A CA 1
ATOM 732 C C . THR A 1 90 ? 12.359 -2.991 -15.275 1.00 94.94 90 THR A C 1
ATOM 734 O O . THR A 1 90 ? 12.318 -3.518 -14.158 1.00 94.94 90 THR A O 1
ATOM 737 N N . ILE A 1 91 ? 12.391 -1.674 -15.456 1.00 96.25 91 ILE A N 1
ATOM 738 C CA . ILE A 1 91 ? 12.342 -0.692 -14.373 1.00 96.25 91 ILE A CA 1
ATOM 739 C C . ILE A 1 91 ? 11.095 0.182 -14.476 1.00 96.25 91 ILE A C 1
ATOM 741 O O . ILE A 1 91 ? 10.561 0.380 -15.563 1.00 96.25 91 ILE A O 1
ATOM 745 N N . ASN A 1 92 ? 10.692 0.767 -13.355 1.00 96.19 92 ASN A N 1
ATOM 746 C CA . ASN A 1 92 ? 9.770 1.895 -13.314 1.00 96.19 92 ASN A CA 1
ATOM 747 C C . ASN A 1 92 ? 10.466 3.086 -12.676 1.00 96.19 92 ASN A C 1
ATOM 749 O O . ASN A 1 92 ? 11.152 2.928 -11.668 1.00 96.19 92 ASN A O 1
ATOM 753 N N . ILE A 1 93 ? 10.213 4.279 -13.202 1.00 95.19 93 ILE A N 1
ATOM 754 C CA . ILE A 1 93 ? 10.618 5.529 -12.562 1.00 95.19 93 ILE A CA 1
ATOM 755 C C . ILE A 1 93 ? 9.361 6.161 -11.971 1.00 95.19 93 ILE A C 1
ATOM 757 O O . ILE A 1 93 ? 8.506 6.651 -12.711 1.00 95.19 93 ILE A O 1
ATOM 761 N N . LYS A 1 94 ? 9.223 6.085 -10.644 1.00 92.75 94 LYS A N 1
ATOM 762 C CA . LYS A 1 94 ? 8.056 6.590 -9.916 1.00 92.75 94 LYS A CA 1
ATOM 763 C C . LYS A 1 94 ? 8.176 8.090 -9.674 1.00 92.75 94 LYS A C 1
ATOM 765 O O . LYS A 1 94 ? 9.221 8.579 -9.247 1.00 92.75 94 LYS A O 1
ATOM 770 N N . ILE A 1 95 ? 7.059 8.780 -9.863 1.00 92.12 95 ILE A N 1
ATOM 771 C CA . ILE A 1 95 ? 6.812 10.135 -9.374 1.00 92.12 95 ILE A CA 1
ATOM 772 C C . ILE A 1 95 ? 5.482 10.106 -8.627 1.00 92.12 95 ILE A C 1
ATOM 774 O O . ILE A 1 95 ? 4.620 9.272 -8.908 1.00 92.12 95 ILE A O 1
ATOM 778 N N . MET A 1 96 ? 5.352 10.976 -7.632 1.00 92.38 96 MET A N 1
ATOM 779 C CA . MET A 1 96 ? 4.141 11.120 -6.840 1.00 92.38 96 MET A CA 1
ATOM 780 C C . MET A 1 96 ? 3.644 12.562 -6.930 1.00 92.38 96 MET A C 1
ATOM 782 O O . MET A 1 96 ? 4.430 13.502 -6.814 1.00 92.38 96 MET A O 1
ATOM 786 N N . ALA A 1 97 ? 2.339 12.741 -7.131 1.00 94.12 97 ALA A N 1
ATOM 787 C CA . ALA A 1 97 ? 1.707 14.056 -7.057 1.00 94.12 97 ALA A CA 1
ATOM 788 C C . ALA A 1 97 ? 1.677 14.597 -5.606 1.00 94.12 97 ALA A C 1
ATOM 790 O O . ALA A 1 97 ? 1.766 13.831 -4.642 1.00 94.12 97 ALA A O 1
ATOM 791 N N . ASP A 1 98 ? 1.518 15.917 -5.433 1.00 93.81 98 ASP A N 1
ATOM 792 C CA . ASP A 1 98 ? 1.571 16.571 -4.107 1.00 93.81 98 ASP A CA 1
ATOM 793 C C . ASP A 1 98 ? 0.514 16.027 -3.131 1.00 93.81 98 ASP A C 1
ATOM 795 O O . ASP A 1 98 ? 0.846 15.631 -2.014 1.00 93.81 98 ASP A O 1
ATOM 799 N N . ILE A 1 99 ? -0.752 15.941 -3.559 1.00 93.69 99 ILE A N 1
ATOM 800 C CA . ILE A 1 99 ? -1.855 15.473 -2.702 1.00 93.69 99 ILE A CA 1
ATOM 801 C C . ILE A 1 99 ? -1.609 14.025 -2.219 1.00 93.69 99 ILE A C 1
ATOM 803 O O . ILE A 1 99 ? -1.556 13.822 -1.002 1.00 93.69 99 ILE A O 1
ATOM 807 N N . PRO A 1 100 ? -1.357 13.033 -3.100 1.00 95.50 100 PRO A N 1
ATOM 808 C CA . PRO A 1 100 ? -0.928 11.694 -2.691 1.00 95.50 100 PRO A CA 1
ATOM 809 C C . PRO A 1 100 ? 0.299 11.649 -1.775 1.00 95.50 100 PRO A C 1
ATOM 811 O O . PRO A 1 100 ? 0.341 10.855 -0.839 1.00 95.50 100 PRO A O 1
ATOM 814 N N . THR A 1 101 ? 1.269 12.546 -1.956 1.00 95.06 101 THR A N 1
ATOM 815 C CA . THR A 1 101 ? 2.433 12.628 -1.058 1.00 95.06 101 THR A CA 1
ATOM 816 C C . THR A 1 101 ? 2.023 13.016 0.371 1.00 95.06 101 THR A C 1
ATOM 818 O O . THR A 1 101 ? 2.499 12.427 1.342 1.00 95.06 101 THR A O 1
ATOM 821 N N . ARG A 1 102 ? 1.091 13.966 0.533 1.00 94.62 102 ARG A N 1
ATOM 822 C CA . ARG A 1 102 ? 0.541 14.342 1.853 1.00 94.62 102 ARG A CA 1
ATOM 823 C C . ARG A 1 102 ? -0.286 13.215 2.465 1.00 94.62 102 ARG A C 1
ATOM 825 O O . ARG A 1 102 ? -0.183 12.947 3.663 1.00 94.62 102 ARG A O 1
ATOM 832 N N . GLN A 1 103 ? -1.084 12.546 1.637 1.00 95.75 103 GLN A N 1
ATOM 833 C CA . GLN A 1 103 ? -1.855 11.366 2.020 1.00 95.75 103 GLN A CA 1
ATOM 834 C C . GLN A 1 103 ? -0.939 10.250 2.553 1.00 95.75 103 GLN A C 1
ATOM 836 O O . GLN A 1 103 ? -1.239 9.689 3.605 1.00 95.75 103 GLN A O 1
ATOM 841 N N . ASN A 1 104 ? 0.214 9.996 1.921 1.00 96.94 104 ASN A N 1
ATOM 842 C CA . ASN A 1 104 ? 1.199 9.014 2.397 1.00 96.94 104 ASN A CA 1
ATOM 843 C C . ASN A 1 104 ? 1.679 9.322 3.820 1.00 96.94 104 ASN A C 1
ATOM 845 O O . ASN A 1 104 ? 1.716 8.427 4.664 1.00 96.94 104 ASN A O 1
ATOM 849 N N . GLY A 1 105 ? 1.972 10.592 4.121 1.00 96.62 105 GLY A N 1
ATOM 850 C CA . GLY A 1 105 ? 2.343 11.014 5.476 1.00 96.62 105 GLY A CA 1
ATOM 851 C C . GLY A 1 105 ? 1.252 10.713 6.511 1.00 96.62 105 GLY A C 1
ATOM 852 O O . GLY A 1 105 ? 1.547 10.248 7.612 1.00 96.62 105 GLY A O 1
ATOM 853 N N . HIS A 1 106 ? -0.017 10.909 6.143 1.00 96.19 106 HIS A N 1
ATOM 854 C CA . HIS A 1 106 ? -1.156 10.586 7.003 1.00 96.19 106 HIS A CA 1
ATOM 855 C C . HIS A 1 106 ? -1.322 9.070 7.216 1.00 96.19 106 HIS A C 1
ATOM 857 O O . HIS A 1 106 ? -1.522 8.627 8.348 1.00 96.19 106 HIS A O 1
ATOM 863 N N . LEU A 1 107 ? -1.198 8.266 6.153 1.00 97.50 107 LEU A N 1
ATOM 864 C CA . LEU A 1 107 ? -1.252 6.799 6.222 1.00 97.50 107 LEU A CA 1
ATOM 865 C C . LEU A 1 107 ? -0.130 6.240 7.110 1.00 97.50 107 LEU A C 1
ATOM 867 O O . LEU A 1 107 ? -0.389 5.443 8.013 1.00 97.50 107 LEU A O 1
ATOM 871 N N . TYR A 1 108 ? 1.102 6.715 6.906 1.00 98.19 108 TYR A N 1
ATOM 872 C CA . TYR A 1 108 ? 2.263 6.333 7.708 1.00 98.19 108 TYR A CA 1
ATOM 873 C C . TYR A 1 108 ? 2.073 6.703 9.181 1.00 98.19 108 TYR A C 1
ATOM 875 O O . TYR A 1 108 ? 2.319 5.880 10.062 1.00 98.19 108 TYR A O 1
ATOM 883 N N . SER A 1 109 ? 1.588 7.919 9.465 1.00 97.81 109 SER A N 1
ATOM 884 C CA . SER A 1 109 ? 1.362 8.375 10.839 1.00 97.81 109 SER A CA 1
ATOM 885 C C . SER A 1 109 ? 0.361 7.495 11.586 1.00 97.81 109 SER A C 1
ATOM 887 O O . SER A 1 109 ? 0.611 7.163 12.742 1.00 97.81 109 SER A O 1
ATOM 889 N N . GLN A 1 110 ? -0.749 7.102 10.952 1.00 97.75 110 GLN A N 1
ATOM 890 C CA . GLN A 1 110 ? -1.740 6.224 11.584 1.00 97.75 110 GLN A CA 1
ATOM 891 C C . GLN A 1 110 ? -1.143 4.863 11.948 1.00 97.75 110 GLN A C 1
ATOM 893 O O . GLN A 1 110 ? -1.307 4.398 13.079 1.00 97.75 110 GLN A O 1
ATOM 898 N N . LEU A 1 111 ? -0.413 4.249 11.013 1.00 98.19 111 LEU A N 1
ATOM 899 C CA . LEU A 1 111 ? 0.233 2.964 11.258 1.00 98.19 111 LEU A CA 1
ATOM 900 C C . LEU A 1 111 ? 1.313 3.086 12.341 1.00 98.19 111 LEU A C 1
ATOM 902 O O . LEU A 1 111 ? 1.369 2.261 13.248 1.00 98.19 111 LEU A O 1
ATOM 906 N N . CYS A 1 112 ? 2.108 4.158 12.316 1.00 98.31 112 CYS A N 1
ATOM 907 C CA . CYS A 1 112 ? 3.120 4.450 13.328 1.00 98.31 112 CYS A CA 1
ATOM 908 C C . CYS A 1 112 ? 2.501 4.581 14.728 1.00 98.31 112 CYS A C 1
ATOM 910 O O . CYS A 1 112 ? 2.933 3.900 15.660 1.00 98.31 112 CYS A O 1
ATOM 912 N N . THR A 1 113 ? 1.429 5.368 14.879 1.00 98.12 113 THR A N 1
ATOM 913 C CA . THR A 1 113 ? 0.700 5.485 16.151 1.00 98.12 113 THR A CA 1
ATOM 914 C C . THR A 1 113 ? 0.216 4.126 16.648 1.00 98.12 113 THR A C 1
ATOM 916 O O . THR A 1 113 ? 0.429 3.798 17.815 1.00 98.12 113 THR A O 1
ATOM 919 N N . TRP A 1 114 ? -0.376 3.306 15.775 1.00 98.00 114 TRP A N 1
ATOM 920 C CA . TRP A 1 114 ? -0.801 1.957 16.144 1.00 98.00 114 TRP A CA 1
ATOM 921 C C . TRP A 1 114 ? 0.376 1.077 16.593 1.00 98.00 114 TRP A C 1
ATOM 923 O O . TRP A 1 114 ? 0.276 0.435 17.639 1.00 98.00 114 TRP A O 1
ATOM 933 N N . THR A 1 115 ? 1.507 1.087 15.876 1.00 98.06 115 THR A N 1
ATOM 934 C CA . THR A 1 115 ? 2.686 0.289 16.263 1.00 98.06 115 THR A CA 1
ATOM 935 C C . THR A 1 115 ? 3.240 0.689 17.631 1.00 98.06 115 THR A C 1
ATOM 937 O O . THR A 1 115 ? 3.541 -0.186 18.441 1.00 98.06 115 THR A O 1
ATOM 940 N N . ILE A 1 116 ? 3.297 1.991 17.936 1.00 98.06 116 ILE A N 1
ATOM 941 C CA . ILE A 1 116 ? 3.762 2.506 19.232 1.00 98.06 116 ILE A CA 1
ATOM 942 C C . ILE A 1 116 ? 2.828 2.057 20.359 1.00 98.06 116 ILE A C 1
ATOM 944 O O . ILE A 1 116 ? 3.294 1.549 21.377 1.00 98.06 116 ILE A O 1
ATOM 948 N N . LEU A 1 117 ? 1.512 2.203 20.172 1.00 97.62 117 LEU A N 1
ATOM 949 C CA . LEU A 1 117 ? 0.515 1.825 21.181 1.00 97.62 117 LEU A CA 1
ATOM 950 C C . LEU A 1 117 ? 0.529 0.325 21.505 1.00 97.62 117 LEU A C 1
ATOM 952 O O . LEU A 1 117 ? 0.181 -0.056 22.620 1.00 97.62 117 LEU A O 1
ATOM 956 N N . ASN A 1 118 ? 0.950 -0.512 20.555 1.00 97.00 118 ASN A N 1
ATOM 957 C CA . ASN A 1 118 ? 1.010 -1.966 20.710 1.00 97.00 118 ASN A CA 1
ATOM 958 C C . ASN A 1 118 ? 2.428 -2.493 20.994 1.00 97.00 118 ASN A C 1
ATOM 960 O O . ASN A 1 118 ? 2.624 -3.705 21.032 1.00 97.00 118 ASN A O 1
ATOM 964 N N . ASN A 1 119 ? 3.412 -1.608 21.208 1.00 96.31 119 ASN A N 1
ATOM 965 C CA . ASN A 1 119 ? 4.817 -1.970 21.433 1.00 96.31 119 ASN A CA 1
ATOM 966 C C . ASN A 1 119 ? 5.394 -2.881 20.325 1.00 96.31 119 ASN A C 1
ATOM 968 O O . ASN A 1 119 ? 6.061 -3.883 20.589 1.00 96.31 119 ASN A O 1
ATOM 972 N N . LEU A 1 120 ? 5.097 -2.537 19.072 1.00 96.50 120 LEU A N 1
ATOM 973 C CA . LEU A 1 120 ? 5.530 -3.248 17.870 1.00 96.50 120 LEU A CA 1
ATOM 974 C C . LEU A 1 120 ? 6.684 -2.511 17.171 1.00 96.50 120 LEU A C 1
ATOM 976 O O . LEU A 1 120 ? 7.015 -1.374 17.505 1.00 96.50 120 LEU A O 1
ATOM 980 N N . ALA A 1 121 ? 7.297 -3.152 16.170 1.00 95.88 121 ALA A N 1
ATOM 981 C CA . ALA A 1 121 ? 8.269 -2.489 15.298 1.00 95.88 121 ALA A CA 1
ATOM 982 C C . ALA A 1 121 ? 7.630 -1.304 14.551 1.00 95.88 121 ALA A C 1
ATOM 984 O O . ALA A 1 121 ? 6.464 -1.369 14.175 1.00 95.88 121 ALA A O 1
ATOM 985 N N . LEU A 1 122 ? 8.395 -0.235 14.320 1.00 97.38 122 LEU A N 1
ATOM 986 C CA . LEU A 1 122 ? 7.917 0.912 13.545 1.00 97.38 122 LEU A CA 1
ATOM 987 C C . LEU A 1 122 ? 7.734 0.540 12.062 1.00 97.38 122 LEU A C 1
ATOM 989 O O . LEU A 1 122 ? 8.478 -0.305 11.555 1.00 97.38 122 LEU A O 1
ATOM 993 N N . PRO A 1 123 ? 6.776 1.168 11.358 1.00 97.88 123 PRO A N 1
ATOM 994 C CA . PRO A 1 123 ? 6.562 0.923 9.938 1.00 97.88 123 PRO A CA 1
ATOM 995 C C . PRO A 1 123 ? 7.686 1.500 9.067 1.00 97.88 123 PRO A C 1
ATOM 997 O O . PRO A 1 123 ? 8.475 2.341 9.496 1.00 97.88 123 PRO A O 1
ATOM 1000 N N . ASN A 1 124 ? 7.721 1.068 7.810 1.00 97.44 124 ASN A N 1
ATOM 1001 C CA . ASN A 1 124 ? 8.551 1.632 6.755 1.00 97.44 124 ASN A CA 1
ATOM 1002 C C . ASN A 1 124 ? 7.741 2.643 5.928 1.00 97.44 124 ASN A C 1
ATOM 1004 O O . ASN A 1 124 ? 6.566 2.412 5.634 1.00 97.44 124 ASN A O 1
ATOM 1008 N N . ASP A 1 125 ? 8.375 3.752 5.553 1.00 96.88 125 ASP A N 1
ATOM 1009 C CA . ASP A 1 125 ? 7.802 4.757 4.656 1.00 96.88 125 ASP A CA 1
ATOM 1010 C C . ASP A 1 125 ? 8.097 4.441 3.177 1.00 96.88 125 ASP A C 1
ATOM 1012 O O . ASP A 1 125 ? 8.709 3.421 2.841 1.00 96.88 125 ASP A O 1
ATOM 1016 N N . SER A 1 126 ? 7.703 5.356 2.289 1.00 95.19 126 SER A N 1
ATOM 1017 C CA . SER A 1 126 ? 7.850 5.215 0.840 1.00 95.19 126 SER A CA 1
ATOM 1018 C C . SER A 1 126 ? 9.290 5.233 0.317 1.00 95.19 126 SER A C 1
ATOM 1020 O O . SER A 1 126 ? 9.505 5.089 -0.889 1.00 95.19 126 SER A O 1
ATOM 1022 N N . SER A 1 127 ? 10.286 5.459 1.180 1.00 93.56 127 SER A N 1
ATOM 1023 C CA . SER A 1 127 ? 11.701 5.380 0.804 1.00 93.56 127 SER A CA 1
ATOM 1024 C C . SER A 1 127 ? 12.242 3.948 0.857 1.00 93.56 127 SER A C 1
ATOM 1026 O O . SER A 1 127 ? 13.232 3.635 0.187 1.00 93.56 127 SER A O 1
ATOM 1028 N N . ALA A 1 128 ? 11.590 3.064 1.620 1.00 94.75 128 ALA A N 1
ATOM 1029 C CA . ALA A 1 128 ? 11.996 1.675 1.744 1.00 94.75 128 ALA A CA 1
ATOM 1030 C C . ALA A 1 128 ? 11.684 0.881 0.470 1.00 94.75 128 ALA A C 1
ATOM 1032 O O . ALA A 1 128 ? 10.667 1.087 -0.191 1.00 94.75 128 ALA A O 1
ATOM 1033 N N . LYS A 1 129 ? 12.553 -0.081 0.146 1.00 95.94 129 LYS A N 1
ATOM 1034 C CA . LYS A 1 129 ? 12.326 -1.043 -0.937 1.00 95.94 129 LYS A CA 1
ATOM 1035 C C . LYS A 1 129 ? 12.413 -2.458 -0.404 1.00 95.94 129 LYS A C 1
ATOM 1037 O O . LYS A 1 129 ? 13.256 -2.748 0.442 1.00 95.94 129 LYS A O 1
ATOM 1042 N N . PHE A 1 130 ? 11.603 -3.341 -0.960 1.00 97.19 130 PHE A N 1
ATOM 1043 C CA . PHE A 1 130 ? 11.573 -4.757 -0.621 1.00 97.19 130 PHE A CA 1
ATOM 1044 C C . PHE A 1 130 ? 11.862 -5.585 -1.870 1.00 97.19 130 PHE A C 1
ATOM 1046 O O . PHE A 1 130 ? 11.366 -5.275 -2.955 1.00 97.19 130 PHE A O 1
ATOM 1053 N N . HIS A 1 131 ? 12.691 -6.617 -1.730 1.00 96.00 131 HIS A N 1
ATOM 1054 C CA . HIS A 1 131 ? 12.924 -7.602 -2.780 1.00 96.00 131 HIS A CA 1
ATOM 1055 C C . HIS A 1 131 ? 11.775 -8.604 -2.763 1.00 96.00 131 HIS A C 1
ATOM 1057 O O . HIS A 1 131 ? 11.572 -9.330 -1.793 1.00 96.00 131 HIS A O 1
ATOM 1063 N N . LEU A 1 132 ? 11.014 -8.611 -3.848 1.00 96.69 132 LEU A N 1
ATOM 1064 C CA . LEU A 1 132 ? 9.927 -9.536 -4.094 1.00 96.69 132 LEU A CA 1
ATOM 1065 C C . LEU A 1 132 ? 10.394 -10.656 -5.014 1.00 96.69 132 LEU A C 1
ATOM 1067 O O . LEU A 1 132 ? 10.900 -10.399 -6.109 1.00 96.69 132 LEU A O 1
ATOM 1071 N N . ILE A 1 133 ? 10.196 -11.890 -4.557 1.00 94.56 133 ILE A N 1
ATOM 1072 C CA . ILE A 1 133 ? 10.492 -13.108 -5.305 1.00 94.56 133 ILE A CA 1
ATOM 1073 C C . ILE A 1 133 ? 9.209 -13.939 -5.359 1.00 94.56 133 ILE A C 1
ATOM 1075 O O . ILE A 1 133 ? 8.640 -14.289 -4.328 1.00 94.56 133 ILE A O 1
ATOM 1079 N N . GLY A 1 134 ? 8.737 -14.236 -6.565 1.00 90.88 134 GLY A N 1
ATOM 1080 C CA . GLY A 1 134 ? 7.549 -15.044 -6.838 1.00 90.88 134 GLY A CA 1
ATOM 1081 C C . GLY A 1 134 ? 7.674 -15.760 -8.182 1.00 90.88 134 GLY A C 1
ATOM 1082 O O . GLY A 1 134 ? 8.705 -15.669 -8.844 1.00 90.88 134 GLY A O 1
ATOM 1083 N N . THR A 1 135 ? 6.622 -16.460 -8.616 1.00 84.38 135 THR A N 1
ATOM 1084 C CA . THR A 1 135 ? 6.648 -17.295 -9.836 1.00 84.38 135 THR A CA 1
ATOM 1085 C C . THR A 1 135 ? 7.132 -16.544 -11.082 1.00 84.38 135 THR A C 1
ATOM 1087 O O . THR A 1 135 ? 7.875 -17.108 -11.878 1.00 84.38 135 THR A O 1
ATOM 1090 N N . ASN A 1 136 ? 6.751 -15.271 -11.235 1.00 85.25 136 ASN A N 1
ATOM 1091 C CA . ASN A 1 136 ? 7.120 -14.430 -12.382 1.00 85.25 136 ASN A CA 1
ATOM 1092 C C . ASN A 1 136 ? 7.705 -13.068 -11.966 1.00 85.25 136 ASN A C 1
ATOM 1094 O O . ASN A 1 136 ? 7.725 -12.132 -12.763 1.00 85.25 136 ASN A O 1
ATOM 1098 N N . ILE A 1 137 ? 8.138 -12.937 -10.709 1.00 91.56 137 ILE A N 1
ATOM 1099 C CA . ILE A 1 137 ? 8.565 -11.665 -10.117 1.00 91.56 137 ILE A CA 1
ATOM 1100 C C . ILE A 1 137 ? 9.925 -11.885 -9.452 1.00 91.56 137 ILE A C 1
ATOM 1102 O O . ILE A 1 137 ? 10.072 -12.769 -8.614 1.00 91.56 137 ILE A O 1
ATOM 1106 N N . ASP A 1 138 ? 10.913 -11.082 -9.837 1.00 93.00 138 ASP A N 1
ATOM 1107 C CA . ASP A 1 138 ? 12.243 -11.004 -9.212 1.00 93.00 138 ASP A CA 1
ATOM 1108 C C . ASP A 1 138 ? 12.644 -9.526 -9.215 1.00 93.00 138 ASP A C 1
ATOM 1110 O O . ASP A 1 138 ? 13.388 -9.055 -10.080 1.00 93.00 138 ASP A O 1
ATOM 1114 N N . GLY A 1 139 ? 12.015 -8.762 -8.323 1.00 94.38 139 GLY A N 1
ATOM 1115 C CA . GLY A 1 139 ? 11.948 -7.309 -8.422 1.00 94.38 139 GLY A CA 1
ATOM 1116 C C . GLY A 1 139 ? 12.083 -6.585 -7.088 1.00 94.38 139 GLY A C 1
ATOM 1117 O O . GLY A 1 139 ? 12.004 -7.181 -6.022 1.00 94.38 139 GLY A O 1
ATOM 1118 N N . LYS A 1 140 ? 12.303 -5.274 -7.136 1.00 95.94 140 LYS A N 1
ATOM 1119 C CA . LYS A 1 140 ? 12.463 -4.401 -5.973 1.00 95.94 140 LYS A CA 1
ATOM 1120 C C . LYS A 1 140 ? 11.381 -3.340 -6.013 1.00 95.94 140 LYS A C 1
ATOM 1122 O O . LYS A 1 140 ? 11.390 -2.495 -6.908 1.00 95.94 140 LYS A O 1
ATOM 1127 N N . PHE A 1 141 ? 10.487 -3.375 -5.037 1.00 97.19 141 PHE A N 1
ATOM 1128 C CA . PHE A 1 141 ? 9.288 -2.545 -5.004 1.00 97.19 141 PHE A CA 1
ATOM 1129 C C . PHE A 1 141 ? 9.291 -1.647 -3.770 1.00 97.19 141 PHE A C 1
ATOM 1131 O O . PHE A 1 141 ? 9.725 -2.068 -2.697 1.00 97.19 141 PHE A O 1
ATOM 1138 N N . GLY A 1 142 ? 8.828 -0.409 -3.939 1.00 96.56 142 GLY A N 1
ATOM 1139 C CA . GLY A 1 142 ? 8.655 0.574 -2.878 1.00 96.56 142 GLY A CA 1
ATOM 1140 C C . GLY A 1 142 ? 7.162 0.816 -2.632 1.00 96.56 142 GLY A C 1
ATOM 1141 O O . GLY A 1 142 ? 6.525 1.478 -3.466 1.00 96.56 142 GLY A O 1
ATOM 1142 N N . PRO A 1 143 ? 6.592 0.275 -1.540 1.00 97.75 143 PRO A N 1
ATOM 1143 C CA . PRO A 1 143 ? 5.224 0.583 -1.141 1.00 97.75 143 PRO A CA 1
ATOM 1144 C C . PRO A 1 143 ? 5.159 2.017 -0.617 1.00 97.75 143 PRO A C 1
ATOM 1146 O O . PRO A 1 143 ? 6.192 2.588 -0.278 1.00 97.75 143 PRO A O 1
ATOM 1149 N N . ASP A 1 144 ? 3.972 2.610 -0.517 1.00 98.00 144 ASP A N 1
ATOM 1150 C CA . ASP A 1 144 ? 3.849 3.943 0.088 1.00 98.00 144 ASP A CA 1
ATOM 1151 C C . ASP A 1 144 ? 3.956 3.886 1.616 1.00 98.00 144 ASP A C 1
ATOM 1153 O O . ASP A 1 144 ? 4.545 4.771 2.239 1.00 98.00 144 ASP A O 1
ATOM 1157 N N . VAL A 1 145 ? 3.432 2.814 2.213 1.00 98.50 145 VAL A N 1
ATOM 1158 C CA . VAL A 1 145 ? 3.625 2.459 3.621 1.00 98.50 145 VAL A CA 1
ATOM 1159 C C . VAL A 1 145 ? 3.732 0.942 3.729 1.00 98.50 145 VAL A C 1
ATOM 1161 O O . VAL A 1 145 ? 2.972 0.218 3.089 1.00 98.50 145 VAL A O 1
ATOM 1164 N N . ALA A 1 146 ? 4.632 0.438 4.566 1.00 98.50 146 ALA A N 1
ATOM 1165 C CA . ALA A 1 146 ? 4.714 -0.989 4.854 1.00 98.50 146 ALA A CA 1
ATOM 1166 C C . ALA A 1 146 ? 4.926 -1.277 6.335 1.00 98.50 146 ALA A C 1
ATOM 1168 O O . ALA A 1 146 ? 5.464 -0.461 7.081 1.00 98.50 146 ALA A O 1
ATOM 1169 N N . TYR A 1 147 ? 4.529 -2.474 6.750 1.00 98.56 147 TYR A N 1
ATOM 1170 C CA . TYR A 1 147 ? 4.812 -2.997 8.078 1.00 98.56 147 TYR A CA 1
ATOM 1171 C C . TYR A 1 147 ? 5.400 -4.400 8.000 1.00 98.56 147 TYR A C 1
ATOM 1173 O O . TYR A 1 147 ? 4.939 -5.259 7.243 1.00 98.56 147 TYR A O 1
ATOM 1181 N N . MET A 1 148 ? 6.414 -4.621 8.827 1.00 96.75 148 MET A N 1
ATOM 1182 C CA . MET A 1 148 ? 7.099 -5.890 8.998 1.00 96.75 148 MET A CA 1
ATOM 1183 C C . MET A 1 148 ? 7.277 -6.139 10.504 1.00 96.75 148 MET A C 1
ATOM 1185 O O . MET A 1 148 ? 7.819 -5.269 11.195 1.00 96.75 148 MET A O 1
ATOM 1189 N N . PRO A 1 149 ? 6.850 -7.300 11.031 1.00 96.75 149 PRO A N 1
ATOM 1190 C CA . PRO A 1 149 ? 7.013 -7.641 12.437 1.00 96.75 149 PRO A CA 1
ATOM 1191 C C . PRO A 1 149 ? 8.467 -7.599 12.889 1.00 96.75 149 PRO A C 1
ATOM 1193 O O . PRO A 1 149 ? 9.391 -7.890 12.123 1.00 96.75 149 PRO A O 1
ATOM 1196 N N . HIS A 1 150 ? 8.667 -7.324 14.179 1.00 95.19 150 HIS A N 1
ATOM 1197 C CA . HIS A 1 150 ? 10.000 -7.300 14.774 1.00 95.19 150 HIS A CA 1
ATOM 1198 C C . HIS A 1 150 ? 10.750 -8.620 14.559 1.00 95.19 150 HIS A C 1
ATOM 1200 O O . HIS A 1 150 ? 11.917 -8.606 14.184 1.00 95.19 150 HIS A O 1
ATOM 1206 N N . GLU A 1 151 ? 10.073 -9.753 14.742 1.00 95.12 151 GLU A N 1
ATOM 1207 C CA . GLU A 1 151 ? 10.653 -11.089 14.584 1.00 95.12 151 GLU A CA 1
ATOM 1208 C C . GLU A 1 151 ? 11.205 -11.290 13.172 1.00 95.12 151 GLU A C 1
ATOM 1210 O O . GLU A 1 151 ? 12.378 -11.625 13.016 1.00 95.12 151 GLU A O 1
ATOM 1215 N N . GLN A 1 152 ? 10.407 -10.975 12.147 1.00 94.62 152 GLN A N 1
ATOM 1216 C CA . GLN A 1 152 ? 10.831 -11.040 10.751 1.00 94.62 152 GLN A CA 1
ATOM 1217 C C . GLN A 1 152 ? 11.997 -10.085 10.478 1.00 94.62 152 GLN A C 1
ATOM 1219 O O . GLN A 1 152 ? 13.007 -10.499 9.909 1.00 94.62 152 GLN A O 1
ATOM 1224 N N . HIS A 1 153 ? 11.916 -8.838 10.946 1.00 91.81 153 HIS A N 1
ATOM 1225 C CA . HIS A 1 153 ? 12.991 -7.861 10.779 1.00 91.81 153 HIS A CA 1
ATOM 1226 C C . HIS A 1 153 ? 14.306 -8.321 11.434 1.00 91.81 153 HIS A C 1
ATOM 1228 O O . HIS A 1 153 ? 15.389 -8.080 10.902 1.00 91.81 153 HIS A O 1
ATOM 1234 N N . MET A 1 154 ? 14.235 -9.015 12.572 1.00 93.50 154 MET A N 1
ATOM 1235 C CA . MET A 1 154 ? 15.407 -9.516 13.295 1.00 93.50 154 MET A CA 1
ATOM 1236 C C . MET A 1 154 ? 16.036 -10.766 12.676 1.00 93.50 154 MET A C 1
ATOM 1238 O O . MET A 1 154 ? 17.201 -11.039 12.963 1.00 93.50 154 MET A O 1
ATOM 1242 N N . THR A 1 155 ? 15.333 -11.487 11.796 1.00 94.44 155 THR A N 1
ATOM 1243 C CA . THR A 1 155 ? 15.952 -12.571 11.009 1.00 94.44 155 THR A CA 1
ATOM 1244 C C . THR A 1 155 ? 16.916 -12.067 9.933 1.00 94.44 155 THR A C 1
ATOM 1246 O O . THR A 1 155 ? 17.739 -12.836 9.441 1.00 94.44 155 THR A O 1
ATOM 1249 N N . ILE A 1 156 ? 16.851 -10.777 9.589 1.00 93.31 156 ILE A N 1
ATOM 1250 C CA . ILE A 1 156 ? 17.683 -10.161 8.555 1.00 93.31 156 ILE A CA 1
ATOM 1251 C C . ILE A 1 156 ? 19.016 -9.729 9.171 1.00 93.31 156 ILE A C 1
ATOM 1253 O O . ILE A 1 156 ? 19.064 -9.062 10.216 1.00 93.31 156 ILE A O 1
ATOM 1257 N N . ASN A 1 157 ? 20.126 -10.061 8.508 1.00 93.75 157 ASN A N 1
ATOM 1258 C CA . ASN A 1 157 ? 21.447 -9.646 8.970 1.00 93.75 157 ASN A CA 1
ATOM 1259 C C . ASN A 1 157 ? 21.523 -8.109 9.072 1.00 93.75 157 ASN A C 1
ATOM 1261 O O . ASN A 1 157 ? 20.957 -7.384 8.257 1.00 93.75 157 ASN A O 1
ATOM 1265 N N . ILE A 1 158 ? 22.218 -7.585 10.086 1.00 91.88 158 ILE A N 1
ATOM 1266 C CA . ILE A 1 158 ? 22.364 -6.135 10.281 1.00 91.88 158 ILE A CA 1
ATOM 1267 C C . ILE A 1 158 ? 22.978 -5.416 9.069 1.00 91.88 158 ILE A C 1
ATOM 1269 O O . ILE A 1 158 ? 22.565 -4.303 8.760 1.00 91.88 158 ILE A O 1
ATOM 1273 N N . GLU A 1 159 ? 23.913 -6.042 8.356 1.00 91.62 159 GLU A N 1
ATOM 1274 C CA . GLU A 1 159 ? 24.517 -5.459 7.154 1.00 91.62 159 GLU A CA 1
ATOM 1275 C C . GLU A 1 159 ? 23.531 -5.424 5.981 1.00 91.62 159 GLU A C 1
ATOM 1277 O O . GLU A 1 159 ? 23.523 -4.469 5.211 1.00 91.62 159 GLU A O 1
ATOM 1282 N N . GLU A 1 160 ? 22.625 -6.400 5.886 1.00 88.62 160 GLU A N 1
ATOM 1283 C CA . GLU A 1 160 ? 21.541 -6.377 4.900 1.00 88.62 160 GLU A CA 1
ATOM 1284 C C . GLU A 1 160 ? 20.487 -5.322 5.241 1.00 88.62 160 GLU A C 1
ATOM 1286 O O . GLU A 1 160 ? 20.020 -4.616 4.352 1.00 88.62 160 GLU A O 1
ATOM 1291 N N . ARG A 1 161 ? 20.167 -5.141 6.528 1.00 86.81 161 ARG A N 1
ATOM 1292 C CA . ARG A 1 161 ? 19.226 -4.107 6.997 1.00 86.81 161 ARG A CA 1
ATOM 1293 C C . ARG A 1 161 ? 19.705 -2.679 6.753 1.00 86.81 161 ARG A C 1
ATOM 1295 O O . ARG A 1 161 ? 18.883 -1.778 6.646 1.00 86.81 161 ARG A O 1
ATOM 1302 N N . LYS A 1 162 ? 21.020 -2.462 6.677 1.00 87.69 162 LYS A N 1
ATOM 1303 C CA . LYS A 1 162 ? 21.611 -1.157 6.338 1.00 87.69 162 LYS A CA 1
ATOM 1304 C C . LYS A 1 162 ? 21.521 -0.831 4.844 1.00 87.69 162 LYS A C 1
ATOM 1306 O O . LYS A 1 162 ? 21.809 0.301 4.459 1.00 87.69 162 LYS A O 1
ATOM 1311 N N . ASN A 1 163 ? 21.158 -1.795 3.997 1.00 85.88 163 ASN A N 1
ATOM 1312 C CA . ASN A 1 163 ? 21.013 -1.562 2.566 1.00 85.88 163 ASN A CA 1
ATOM 1313 C C . ASN A 1 163 ? 19.687 -0.864 2.240 1.00 85.88 163 ASN A C 1
ATOM 1315 O O . ASN A 1 163 ? 18.705 -0.957 2.965 1.00 85.88 163 ASN A O 1
ATOM 1319 N N . HIS A 1 164 ? 19.627 -0.243 1.060 1.00 82.62 164 HIS A N 1
ATOM 1320 C CA . HIS A 1 164 ? 18.417 0.397 0.526 1.00 82.62 164 HIS A CA 1
ATOM 1321 C C . HIS A 1 164 ? 17.302 -0.593 0.134 1.00 82.62 164 HIS A C 1
ATOM 1323 O O . HIS A 1 164 ? 16.269 -0.181 -0.386 1.00 82.62 164 HIS A O 1
ATOM 1329 N N . THR A 1 165 ? 17.521 -1.904 0.266 1.00 91.88 165 THR A N 1
ATOM 1330 C CA . THR A 1 165 ? 16.541 -2.932 -0.100 1.00 91.88 165 THR A CA 1
ATOM 1331 C C . THR A 1 165 ? 16.530 -4.035 0.943 1.00 91.88 165 THR A C 1
ATOM 1333 O O . THR A 1 165 ? 17.553 -4.670 1.188 1.00 91.88 165 THR A O 1
ATOM 1336 N N . ILE A 1 166 ? 15.353 -4.275 1.504 1.00 94.69 166 ILE A N 1
ATOM 1337 C CA . ILE A 1 166 ? 15.055 -5.339 2.454 1.00 94.69 166 ILE A CA 1
ATOM 1338 C C . ILE A 1 166 ? 14.853 -6.639 1.651 1.00 94.69 166 ILE A C 1
ATOM 1340 O O . ILE A 1 166 ? 14.054 -6.639 0.715 1.00 94.69 166 ILE A O 1
ATOM 1344 N N . PRO A 1 167 ? 15.560 -7.744 1.955 1.00 94.44 167 PRO A N 1
ATOM 1345 C CA . PRO A 1 167 ? 15.591 -8.948 1.109 1.00 94.44 167 PRO A CA 1
ATOM 1346 C C . PRO A 1 167 ? 14.355 -9.856 1.237 1.00 94.44 167 PRO A C 1
ATOM 1348 O O . PRO A 1 167 ? 14.339 -10.955 0.691 1.00 94.44 167 PRO A O 1
ATOM 1351 N N . VAL A 1 168 ? 13.338 -9.428 1.982 1.00 94.88 168 VAL A N 1
ATOM 1352 C CA . VAL A 1 168 ? 12.100 -10.174 2.225 1.00 94.88 168 VAL A CA 1
ATOM 1353 C C . VAL A 1 168 ? 10.906 -9.241 2.040 1.00 94.88 168 VAL A C 1
ATOM 1355 O O . VAL A 1 168 ? 11.054 -8.047 2.285 1.00 94.88 168 VAL A O 1
ATOM 1358 N N . PRO A 1 169 ? 9.731 -9.739 1.631 1.00 97.12 169 PRO A N 1
ATOM 1359 C CA . PRO A 1 169 ? 8.506 -8.942 1.560 1.00 97.12 169 PRO A CA 1
ATOM 1360 C C . PRO A 1 169 ? 8.065 -8.474 2.960 1.00 97.12 169 PRO A C 1
ATOM 1362 O O . PRO A 1 169 ? 8.289 -9.196 3.934 1.00 97.12 169 PRO A O 1
ATOM 1365 N N . PRO A 1 170 ? 7.398 -7.315 3.088 1.00 98.00 170 PRO A N 1
ATOM 1366 C CA . PRO A 1 170 ? 6.727 -6.943 4.332 1.00 98.00 170 PRO A CA 1
ATOM 1367 C C . PRO A 1 170 ? 5.505 -7.846 4.575 1.00 98.00 170 PRO A C 1
ATOM 1369 O O . PRO A 1 170 ? 5.048 -8.552 3.675 1.00 98.00 170 PRO A O 1
ATOM 1372 N N . SER A 1 171 ? 4.926 -7.802 5.773 1.00 98.19 171 SER A N 1
ATOM 1373 C CA . SER A 1 171 ? 3.684 -8.534 6.061 1.00 98.19 171 SER A CA 1
ATOM 1374 C C . SER A 1 171 ? 2.441 -7.786 5.596 1.00 98.19 171 SER A C 1
ATOM 1376 O O . SER A 1 171 ? 1.446 -8.414 5.235 1.00 98.19 171 SER A O 1
ATOM 1378 N N . PHE A 1 172 ? 2.506 -6.454 5.584 1.00 98.69 172 PHE A N 1
ATOM 1379 C CA . PHE A 1 172 ? 1.409 -5.577 5.193 1.00 98.69 172 PHE A CA 1
ATOM 1380 C C . PHE A 1 172 ? 1.919 -4.397 4.366 1.00 98.69 172 PHE A C 1
ATOM 1382 O O . PHE A 1 172 ? 2.972 -3.835 4.678 1.00 98.69 172 PHE A O 1
ATOM 1389 N N . VAL A 1 173 ? 1.158 -4.005 3.341 1.00 98.81 173 VAL A N 1
ATOM 1390 C CA . VAL A 1 173 ? 1.442 -2.817 2.519 1.00 98.81 173 VAL A CA 1
ATOM 1391 C C . VAL A 1 173 ? 0.209 -1.943 2.336 1.00 98.81 173 VAL A C 1
ATOM 1393 O O . VAL A 1 173 ? -0.914 -2.435 2.212 1.00 98.81 173 VAL A O 1
ATOM 1396 N N . ILE A 1 174 ? 0.439 -0.639 2.252 1.00 98.75 174 ILE A N 1
ATOM 1397 C CA . ILE A 1 174 ? -0.511 0.330 1.720 1.00 98.75 174 ILE A CA 1
ATOM 1398 C C . ILE A 1 174 ? 0.131 0.956 0.482 1.00 98.75 174 ILE A C 1
ATOM 1400 O O . ILE A 1 174 ? 1.251 1.466 0.550 1.00 98.75 174 ILE A O 1
ATOM 1404 N N . GLU A 1 175 ? -0.582 0.919 -0.637 1.00 98.62 175 GLU A N 1
ATOM 1405 C CA . GLU A 1 175 ? -0.285 1.725 -1.822 1.00 98.62 175 GLU A CA 1
ATOM 1406 C C . GLU A 1 175 ? -1.329 2.840 -1.913 1.00 98.62 175 GLU A C 1
ATOM 1408 O O . GLU A 1 175 ? -2.511 2.646 -1.613 1.00 98.62 175 GLU A O 1
ATOM 1413 N N . ASN A 1 176 ? -0.898 4.016 -2.333 1.00 97.69 176 ASN A N 1
ATOM 1414 C CA . ASN A 1 176 ? -1.728 5.182 -2.537 1.00 97.69 176 ASN A CA 1
ATOM 1415 C C . ASN A 1 176 ? -1.530 5.674 -3.967 1.00 97.69 176 ASN A C 1
ATOM 1417 O O . ASN A 1 176 ? -0.451 6.114 -4.369 1.00 97.69 176 ASN A O 1
ATOM 1421 N N . ARG A 1 177 ? -2.586 5.580 -4.768 1.00 96.81 177 ARG A N 1
ATOM 1422 C CA . ARG A 1 177 ? -2.486 5.860 -6.196 1.00 96.81 177 ARG A CA 1
ATOM 1423 C C . ARG A 1 177 ? -2.184 7.342 -6.440 1.00 96.81 177 ARG A C 1
ATOM 1425 O O . ARG A 1 177 ? -2.962 8.216 -6.058 1.00 96.81 177 ARG A O 1
ATOM 1432 N N . SER A 1 178 ? -1.104 7.614 -7.177 1.00 95.19 178 SER A N 1
ATOM 1433 C CA . SER A 1 178 ? -0.793 8.970 -7.644 1.00 95.19 178 SER A CA 1
ATOM 1434 C C . SER A 1 178 ? -1.893 9.520 -8.560 1.00 95.19 178 SER A C 1
ATOM 1436 O O . SER A 1 178 ? -2.538 8.787 -9.311 1.00 95.19 178 SER A O 1
ATOM 1438 N N . TYR A 1 179 ? -2.088 10.839 -8.544 1.00 93.75 179 TYR A N 1
ATOM 1439 C CA . TYR A 1 179 ? -3.097 11.506 -9.373 1.00 93.75 179 TYR A CA 1
ATOM 1440 C C . TYR A 1 179 ? -2.616 11.799 -10.798 1.00 93.75 179 TYR A C 1
ATOM 1442 O O . TYR A 1 179 ? -3.435 12.127 -11.662 1.00 93.75 179 TYR A O 1
ATOM 1450 N N . SER A 1 180 ? -1.317 11.656 -11.054 1.00 91.44 180 SER A N 1
ATOM 1451 C CA . SER A 1 180 ? -0.711 11.831 -12.372 1.00 91.44 180 SER A CA 1
ATOM 1452 C C . SER A 1 180 ? -1.242 10.828 -13.407 1.00 91.44 180 SER A C 1
ATOM 1454 O O . SER A 1 180 ? -1.821 9.790 -13.083 1.00 91.44 180 SER A O 1
ATOM 1456 N N . GLU A 1 181 ? -1.105 11.184 -14.685 1.00 89.94 181 GLU A N 1
ATOM 1457 C CA . GLU A 1 181 ? -1.694 10.446 -15.815 1.00 89.94 181 GLU A CA 1
ATOM 1458 C C . GLU A 1 181 ? -0.761 9.377 -16.411 1.00 89.94 181 GLU A C 1
ATOM 1460 O O . GLU A 1 181 ? -1.068 8.804 -17.458 1.00 89.94 181 GLU A O 1
ATOM 1465 N N . GLY A 1 182 ? 0.391 9.112 -15.789 1.00 91.00 182 GLY A N 1
ATOM 1466 C CA . GLY A 1 182 ? 1.338 8.118 -16.278 1.00 91.00 182 GLY A CA 1
ATOM 1467 C C . GLY A 1 182 ? 0.762 6.693 -16.312 1.00 91.00 182 GLY A C 1
ATOM 1468 O O . GLY A 1 182 ? -0.040 6.334 -15.445 1.00 91.00 182 GLY A O 1
ATOM 1469 N N . PRO A 1 183 ? 1.174 5.844 -17.275 1.00 92.56 183 PRO A N 1
ATOM 1470 C CA . PRO A 1 183 ? 0.668 4.478 -17.411 1.00 92.56 183 PRO A CA 1
ATOM 1471 C C . PRO A 1 183 ? 0.747 3.631 -16.138 1.00 92.56 183 PRO A C 1
ATOM 1473 O O . PRO A 1 183 ? -0.217 2.941 -15.822 1.00 92.56 183 PRO A O 1
ATOM 1476 N N . ILE A 1 184 ? 1.844 3.708 -15.373 1.00 93.94 184 ILE A N 1
ATOM 1477 C CA . ILE A 1 184 ? 1.971 2.934 -14.125 1.00 93.94 184 ILE A CA 1
ATOM 1478 C C . ILE A 1 184 ? 1.110 3.501 -12.991 1.00 93.94 184 ILE A C 1
ATOM 1480 O O . ILE A 1 184 ? 0.976 2.869 -11.954 1.00 93.94 184 ILE A O 1
ATOM 1484 N N . ASN A 1 185 ? 0.512 4.681 -13.159 1.00 94.25 185 ASN A N 1
ATOM 1485 C CA . ASN A 1 185 ? -0.441 5.264 -12.215 1.00 94.25 185 ASN A CA 1
ATOM 1486 C C . ASN A 1 185 ? -1.892 5.008 -12.627 1.00 94.25 185 ASN A C 1
ATOM 1488 O O . ASN A 1 185 ? -2.812 5.519 -11.985 1.00 94.25 185 ASN A O 1
ATOM 1492 N N . ASN A 1 186 ? -2.153 4.219 -13.675 1.00 95.06 186 ASN A N 1
ATOM 1493 C CA . ASN A 1 186 ? -3.509 3.751 -13.922 1.00 95.06 186 ASN A CA 1
ATOM 1494 C C . ASN A 1 186 ? -3.939 2.764 -12.817 1.00 95.06 186 ASN A C 1
ATOM 1496 O O . ASN A 1 186 ? -3.118 2.124 -12.156 1.00 95.06 186 ASN A O 1
ATOM 1500 N N . ARG A 1 187 ? -5.251 2.660 -12.586 1.00 95.56 187 ARG A N 1
ATOM 1501 C CA . ARG A 1 187 ? -5.778 1.799 -11.521 1.00 95.56 187 ARG A CA 1
ATOM 1502 C C . ARG A 1 187 ? -5.412 0.335 -11.755 1.00 95.56 187 ARG A C 1
ATOM 1504 O O . ARG A 1 187 ? -4.983 -0.330 -10.824 1.00 95.56 187 ARG A O 1
ATOM 1511 N N . ASP A 1 188 ? -5.523 -0.138 -12.993 1.00 97.00 188 ASP A N 1
ATOM 1512 C CA . ASP A 1 188 ? -5.281 -1.543 -13.335 1.00 97.00 188 ASP A CA 1
ATOM 1513 C C . ASP A 1 188 ? -3.837 -1.978 -13.044 1.00 97.00 188 ASP A C 1
ATOM 1515 O O . ASP A 1 188 ? -3.614 -3.071 -12.522 1.00 97.00 188 ASP A O 1
ATOM 1519 N N . TYR A 1 189 ? -2.849 -1.116 -13.314 1.00 96.94 189 TYR A N 1
ATOM 1520 C CA . TYR A 1 189 ? -1.455 -1.364 -12.954 1.00 96.94 189 TYR A CA 1
ATOM 1521 C C . TYR A 1 189 ? -1.291 -1.417 -11.437 1.00 96.94 189 TYR A C 1
ATOM 1523 O O . TYR A 1 189 ? -0.657 -2.336 -10.927 1.00 96.94 189 TYR A O 1
ATOM 1531 N N . GLN A 1 190 ? -1.883 -0.473 -10.702 1.00 97.94 190 GLN A N 1
ATOM 1532 C CA . GLN A 1 190 ? -1.791 -0.449 -9.239 1.00 97.94 190 GLN A CA 1
ATOM 1533 C C . GLN A 1 190 ? -2.458 -1.674 -8.601 1.00 97.94 190 GLN A C 1
ATOM 1535 O O . GLN A 1 190 ? -1.888 -2.287 -7.702 1.00 97.94 190 GLN A O 1
ATOM 1540 N N . MET A 1 191 ? -3.609 -2.111 -9.117 1.00 98.38 191 MET A N 1
ATOM 1541 C CA . MET A 1 191 ? -4.237 -3.371 -8.711 1.00 98.38 191 MET A CA 1
ATOM 1542 C C . MET A 1 191 ? -3.342 -4.575 -9.030 1.00 98.38 191 MET A C 1
ATOM 1544 O O . MET A 1 191 ? -3.153 -5.444 -8.182 1.00 98.38 191 MET A O 1
ATOM 1548 N N . SER A 1 192 ? -2.729 -4.604 -10.217 1.00 97.44 192 SER A N 1
ATOM 1549 C CA . SER A 1 192 ? -1.770 -5.652 -10.590 1.00 97.44 192 SER A CA 1
ATOM 1550 C C . SER A 1 192 ? -0.560 -5.664 -9.650 1.00 97.44 192 SER A C 1
ATOM 1552 O O . SER A 1 192 ? -0.114 -6.728 -9.233 1.00 97.44 192 SER A O 1
ATOM 1554 N N . LYS A 1 193 ? -0.062 -4.491 -9.242 1.00 97.62 193 LYS A N 1
ATOM 1555 C CA . LYS A 1 193 ? 1.015 -4.354 -8.253 1.00 97.62 193 LYS A CA 1
ATOM 1556 C C . LYS A 1 193 ? 0.600 -4.908 -6.886 1.00 97.62 193 LYS A C 1
ATOM 1558 O O . LYS A 1 193 ? 1.385 -5.607 -6.253 1.00 97.62 193 LYS A O 1
ATOM 1563 N N . MET A 1 194 ? -0.637 -4.670 -6.445 1.00 98.56 194 MET A N 1
ATOM 1564 C CA . MET A 1 194 ? -1.161 -5.275 -5.212 1.00 98.56 194 MET A CA 1
ATOM 1565 C C . MET A 1 194 ? -1.217 -6.799 -5.289 1.00 98.56 194 MET A C 1
ATOM 1567 O O . MET A 1 194 ? -0.846 -7.472 -4.332 1.00 98.56 194 MET A O 1
ATOM 1571 N N . VAL A 1 195 ? -1.615 -7.358 -6.433 1.00 98.12 195 VAL A N 1
ATOM 1572 C CA . VAL A 1 195 ? -1.560 -8.808 -6.663 1.00 98.12 195 VAL A CA 1
ATOM 1573 C C . VAL A 1 195 ? -0.122 -9.324 -6.538 1.00 98.12 195 VAL A C 1
ATOM 1575 O O . VAL A 1 195 ? 0.104 -10.284 -5.803 1.00 98.12 195 VAL A O 1
ATOM 1578 N N . MET A 1 196 ? 0.854 -8.643 -7.155 1.00 97.69 196 MET A N 1
ATOM 1579 C CA . MET A 1 196 ? 2.281 -8.987 -7.046 1.00 97.69 196 MET A CA 1
ATOM 1580 C C . MET A 1 196 ? 2.761 -9.010 -5.589 1.00 97.69 196 MET A C 1
ATOM 1582 O O . MET A 1 196 ? 3.445 -9.949 -5.184 1.00 97.69 196 MET A O 1
ATOM 1586 N N . TRP A 1 197 ? 2.376 -8.018 -4.777 1.00 98.38 197 TRP A N 1
ATOM 1587 C CA . TRP A 1 197 ? 2.693 -7.996 -3.345 1.00 98.38 197 TRP A CA 1
ATOM 1588 C C . TRP A 1 197 ? 2.203 -9.266 -2.633 1.00 98.38 197 TRP A C 1
ATOM 1590 O O . TRP A 1 197 ? 2.986 -9.935 -1.951 1.00 98.38 197 TRP A O 1
ATOM 1600 N N . ILE A 1 198 ? 0.929 -9.632 -2.813 1.00 98.25 198 ILE A N 1
ATOM 1601 C CA . ILE A 1 198 ? 0.331 -10.792 -2.132 1.00 98.25 198 ILE A CA 1
ATOM 1602 C C . ILE A 1 198 ? 0.937 -12.119 -2.617 1.00 98.25 198 ILE A C 1
ATOM 1604 O O . ILE A 1 198 ? 1.245 -12.999 -1.801 1.00 98.25 198 ILE A O 1
ATOM 1608 N N . GLU A 1 199 ? 1.160 -12.270 -3.925 1.00 97.25 199 GLU A N 1
ATOM 1609 C CA . GLU A 1 199 ? 1.808 -13.460 -4.497 1.00 97.25 199 GLU A CA 1
ATOM 1610 C C . GLU A 1 199 ? 3.237 -13.641 -3.970 1.00 97.25 199 GLU A C 1
ATOM 1612 O O . GLU A 1 199 ? 3.659 -14.765 -3.698 1.00 97.25 199 GLU A O 1
ATOM 1617 N N . CYS A 1 200 ? 3.963 -12.545 -3.744 1.00 97.50 200 CYS A N 1
ATOM 1618 C CA . CYS A 1 200 ? 5.354 -12.583 -3.298 1.00 97.50 200 CYS A CA 1
ATOM 1619 C C . CYS A 1 200 ? 5.559 -12.719 -1.788 1.00 97.50 200 CYS A C 1
ATOM 1621 O O . CYS A 1 200 ? 6.703 -12.818 -1.359 1.00 97.50 200 CYS A O 1
ATOM 1623 N N . GLY A 1 201 ? 4.514 -12.735 -0.960 1.00 96.56 201 GLY A N 1
ATOM 1624 C CA . GLY A 1 201 ? 4.698 -12.946 0.484 1.00 96.56 201 GLY A CA 1
ATOM 1625 C C . GLY A 1 201 ? 3.753 -12.183 1.385 1.00 96.56 201 GLY A C 1
ATOM 1626 O O . GLY A 1 201 ? 3.475 -12.660 2.483 1.00 96.56 201 GLY A O 1
ATOM 1627 N N . VAL A 1 202 ? 3.275 -11.027 0.925 1.00 98.25 202 VAL A N 1
ATOM 1628 C CA . VAL A 1 202 ? 2.501 -10.104 1.754 1.00 98.25 202 VAL A CA 1
ATOM 1629 C C . VAL A 1 202 ? 1.180 -10.763 2.162 1.00 98.25 202 VAL A C 1
ATOM 1631 O O . VAL A 1 202 ? 0.502 -11.395 1.350 1.00 98.25 202 VAL A O 1
ATOM 1634 N N . GLN A 1 203 ? 0.819 -10.650 3.440 1.00 98.25 203 GLN A N 1
ATOM 1635 C CA . GLN A 1 203 ? -0.376 -11.292 3.991 1.00 98.25 203 GLN A CA 1
ATOM 1636 C C . GLN A 1 203 ? -1.653 -10.548 3.585 1.00 98.25 203 GLN A C 1
ATOM 1638 O O . GLN A 1 203 ? -2.654 -11.162 3.200 1.00 98.25 203 GLN A O 1
ATOM 1643 N N . SER A 1 204 ? -1.619 -9.221 3.673 1.00 98.50 204 SER A N 1
ATOM 1644 C CA . SER A 1 204 ? -2.735 -8.336 3.356 1.00 98.50 204 SER A CA 1
ATOM 1645 C C . SER A 1 204 ? -2.232 -6.964 2.908 1.00 98.50 204 SER A C 1
ATOM 1647 O O . SER A 1 204 ? -1.093 -6.579 3.165 1.00 98.50 204 SER A O 1
ATOM 1649 N N . GLY A 1 205 ? -3.073 -6.209 2.212 1.00 98.50 205 GLY A N 1
ATOM 1650 C CA . GLY A 1 205 ? -2.722 -4.856 1.812 1.00 98.50 205 GLY A CA 1
ATOM 1651 C C . GLY A 1 205 ? -3.914 -4.057 1.326 1.00 98.50 205 GLY A C 1
ATOM 1652 O O . GLY A 1 205 ? -4.988 -4.607 1.076 1.00 98.50 205 GLY A O 1
ATOM 1653 N N . ILE A 1 206 ? -3.723 -2.747 1.213 1.00 98.62 206 ILE A N 1
ATOM 1654 C CA . ILE A 1 206 ? -4.768 -1.805 0.812 1.00 98.62 206 ILE A CA 1
ATOM 1655 C C . ILE A 1 206 ? -4.220 -0.909 -0.297 1.00 98.62 206 ILE A C 1
ATOM 1657 O O . ILE A 1 206 ? -3.160 -0.312 -0.138 1.00 98.62 206 ILE A O 1
ATOM 1661 N N . LEU A 1 207 ? -4.953 -0.794 -1.400 1.00 98.56 207 LEU A N 1
ATOM 1662 C CA . LEU A 1 207 ? -4.750 0.250 -2.398 1.00 98.56 207 LEU A CA 1
ATOM 1663 C C . LEU A 1 207 ? -5.795 1.339 -2.171 1.00 98.56 207 LEU A C 1
ATOM 1665 O O . LEU A 1 207 ? -6.993 1.107 -2.333 1.00 98.56 207 LEU A O 1
ATOM 1669 N N . VAL A 1 208 ? -5.338 2.527 -1.795 1.00 97.62 208 VAL A N 1
ATOM 1670 C CA . VAL A 1 208 ? -6.179 3.713 -1.654 1.00 97.62 208 VAL A CA 1
ATOM 1671 C C . VAL A 1 208 ? -6.145 4.474 -2.975 1.00 97.62 208 VAL A C 1
ATOM 1673 O O . VAL A 1 208 ? -5.102 4.962 -3.404 1.00 97.62 208 VAL A O 1
ATOM 1676 N N . ASP A 1 209 ? -7.289 4.562 -3.645 1.00 95.81 209 ASP A N 1
ATOM 1677 C CA . ASP A 1 209 ? -7.438 5.265 -4.913 1.00 95.81 209 ASP A CA 1
ATOM 1678 C C . ASP A 1 209 ? -8.327 6.496 -4.724 1.00 95.81 209 ASP A C 1
ATOM 1680 O O . ASP A 1 209 ? -9.539 6.469 -4.949 1.00 95.81 209 ASP A O 1
ATOM 1684 N N . GLY A 1 210 ? -7.711 7.610 -4.319 1.00 92.31 210 GLY A N 1
ATOM 1685 C CA . GLY A 1 210 ? -8.413 8.886 -4.171 1.00 92.31 210 GLY A CA 1
ATOM 1686 C C . GLY A 1 210 ? -8.964 9.441 -5.492 1.00 92.31 210 GLY A C 1
ATOM 1687 O O . GLY A 1 210 ? -9.984 10.133 -5.490 1.00 92.31 210 GLY A O 1
ATOM 1688 N N . LYS A 1 211 ? -8.350 9.087 -6.631 1.00 90.19 211 LYS A N 1
ATOM 1689 C CA . LYS A 1 211 ? -8.742 9.556 -7.970 1.00 90.19 211 LYS A CA 1
ATOM 1690 C C . LYS A 1 211 ? -10.027 8.882 -8.446 1.00 90.19 211 LYS A C 1
ATOM 1692 O O . LYS A 1 211 ? -10.941 9.557 -8.914 1.00 90.19 211 LYS A O 1
ATOM 1697 N N . SER A 1 212 ? -10.114 7.563 -8.299 1.00 92.44 212 SER A N 1
ATOM 1698 C CA . SER A 1 212 ? -11.314 6.774 -8.599 1.00 92.44 212 SER A CA 1
ATOM 1699 C C . SER A 1 212 ? -12.273 6.661 -7.412 1.00 92.44 212 SER A C 1
ATOM 1701 O O . SER A 1 212 ? -13.366 6.129 -7.583 1.00 92.44 212 SER A O 1
ATOM 1703 N N . ARG A 1 213 ? -11.904 7.211 -6.246 1.00 91.94 213 ARG A N 1
ATOM 1704 C CA . ARG A 1 213 ? -12.689 7.222 -5.001 1.00 91.94 213 ARG A CA 1
ATOM 1705 C C . ARG A 1 213 ? -13.050 5.816 -4.525 1.00 91.94 213 ARG A C 1
ATOM 1707 O O . ARG A 1 213 ? -14.205 5.539 -4.203 1.00 91.94 213 ARG A O 1
ATOM 1714 N N . VAL A 1 214 ? -12.063 4.929 -4.515 1.00 94.38 214 VAL A N 1
ATOM 1715 C CA . VAL A 1 214 ? -12.212 3.523 -4.126 1.00 94.38 214 VAL A CA 1
ATOM 1716 C C . VAL A 1 214 ? -11.056 3.126 -3.211 1.00 94.38 214 VAL A C 1
ATOM 1718 O O . VAL A 1 214 ? -9.931 3.583 -3.390 1.00 94.38 214 VAL A O 1
ATOM 1721 N N . ALA A 1 215 ? -11.322 2.263 -2.234 1.00 96.88 215 ALA A N 1
ATOM 1722 C CA . ALA A 1 215 ? -10.293 1.473 -1.568 1.00 96.88 215 ALA A CA 1
ATOM 1723 C C . ALA A 1 215 ? -10.416 0.019 -2.024 1.00 96.88 215 ALA A C 1
ATOM 1725 O O . ALA A 1 215 ? -11.499 -0.562 -1.961 1.00 96.88 215 ALA A O 1
ATOM 1726 N N . ASP A 1 216 ? -9.310 -0.568 -2.461 1.00 98.12 216 ASP A N 1
ATOM 1727 C CA . ASP A 1 216 ? -9.219 -1.981 -2.806 1.00 98.12 216 ASP A CA 1
ATOM 1728 C C . ASP A 1 216 ? -8.449 -2.717 -1.711 1.00 98.12 216 ASP A C 1
ATOM 1730 O O . ASP A 1 216 ? -7.320 -2.355 -1.376 1.00 98.12 216 ASP A O 1
ATOM 1734 N N . ILE A 1 217 ? -9.058 -3.752 -1.142 1.00 98.25 217 ILE A N 1
ATOM 1735 C CA . ILE A 1 217 ? -8.482 -4.530 -0.045 1.00 98.25 217 ILE A CA 1
ATOM 1736 C C . ILE A 1 217 ? -8.073 -5.893 -0.575 1.00 98.25 217 ILE A C 1
ATOM 1738 O O . ILE A 1 217 ? -8.881 -6.583 -1.193 1.00 98.25 217 ILE A O 1
ATOM 1742 N N . TYR A 1 218 ? -6.838 -6.292 -0.287 1.00 98.62 218 TYR A N 1
ATOM 1743 C CA . TYR A 1 218 ? -6.231 -7.534 -0.748 1.00 98.62 218 TYR A CA 1
ATOM 1744 C C . TYR A 1 218 ? -5.811 -8.402 0.432 1.00 98.62 218 TYR A C 1
ATOM 1746 O O . TYR A 1 218 ? -5.328 -7.908 1.452 1.00 98.62 218 TYR A O 1
ATOM 1754 N N . CYS A 1 219 ? -5.964 -9.715 0.288 1.00 98.44 219 CYS A N 1
ATOM 1755 C CA . CYS A 1 219 ? -5.486 -10.683 1.264 1.00 98.44 219 CYS A CA 1
ATOM 1756 C C . CYS A 1 219 ? -5.105 -11.992 0.586 1.00 98.44 219 CYS A C 1
ATOM 1758 O O . CYS A 1 219 ? -5.718 -12.412 -0.401 1.00 98.44 219 CYS A O 1
ATOM 1760 N N . ARG A 1 220 ? -4.098 -12.657 1.143 1.00 97.88 220 ARG A N 1
ATOM 1761 C CA . ARG A 1 220 ? -3.715 -13.995 0.721 1.00 97.88 220 ARG A CA 1
ATOM 1762 C C . ARG A 1 220 ? -4.818 -14.995 1.059 1.00 97.88 220 ARG A C 1
ATOM 1764 O O . ARG A 1 220 ? -5.257 -15.096 2.203 1.00 97.88 220 ARG A O 1
ATOM 1771 N N . ARG A 1 221 ? -5.229 -15.794 0.075 1.00 97.56 221 ARG A N 1
ATOM 1772 C CA . ARG A 1 221 ? -6.360 -16.723 0.197 1.00 97.56 221 ARG A CA 1
ATOM 1773 C C . ARG A 1 221 ? -6.199 -17.744 1.321 1.00 97.56 221 ARG A C 1
ATOM 1775 O O . ARG A 1 221 ? -7.188 -18.096 1.950 1.00 97.56 221 ARG A O 1
ATOM 1782 N N . ASN A 1 222 ? -4.984 -18.226 1.581 1.00 96.69 222 ASN A N 1
ATOM 1783 C CA . ASN A 1 222 ? -4.741 -19.229 2.624 1.00 96.69 222 ASN A CA 1
ATOM 1784 C C . ASN A 1 222 ? -4.942 -18.701 4.061 1.00 96.69 222 ASN A C 1
ATOM 1786 O O . ASN A 1 222 ? -4.971 -19.502 4.991 1.00 96.69 222 ASN A O 1
ATOM 1790 N N . LEU A 1 223 ? -5.101 -17.384 4.238 1.00 97.00 223 LEU A N 1
ATOM 1791 C CA . LEU A 1 223 ? -5.482 -16.751 5.504 1.00 97.00 223 LEU A CA 1
ATOM 1792 C C . LEU A 1 223 ? -7.004 -16.628 5.663 1.00 97.00 223 LEU A C 1
ATOM 1794 O O . LEU A 1 223 ? -7.490 -16.193 6.706 1.00 97.00 223 LEU A O 1
ATOM 1798 N N . LEU A 1 224 ? -7.767 -16.991 4.631 1.00 97.12 224 LEU A N 1
ATOM 1799 C CA . LEU A 1 224 ? -9.213 -16.849 4.584 1.00 97.12 224 LEU A CA 1
ATOM 1800 C C . LEU A 1 224 ? -9.909 -18.210 4.643 1.00 97.12 224 LEU A C 1
ATOM 1802 O O . LEU A 1 224 ? -9.366 -19.243 4.248 1.00 97.12 224 LEU A O 1
ATOM 1806 N N . GLN A 1 225 ? -11.157 -18.196 5.095 1.00 97.19 225 GLN A N 1
ATOM 1807 C CA . GLN A 1 225 ? -12.057 -19.342 5.094 1.00 97.19 225 GLN A CA 1
ATOM 1808 C C . GLN A 1 225 ? -13.203 -19.098 4.107 1.00 97.19 225 GLN A C 1
ATOM 1810 O O . GLN A 1 225 ? -13.647 -17.956 3.971 1.00 97.19 225 GLN A O 1
ATOM 1815 N N . PRO A 1 226 ? -13.701 -20.136 3.410 1.00 97.19 226 PRO A N 1
ATOM 1816 C CA . PRO A 1 226 ? -14.921 -20.015 2.621 1.00 97.19 226 PRO A CA 1
ATOM 1817 C C . PRO A 1 226 ? -16.088 -19.552 3.497 1.00 97.19 226 PRO A C 1
ATOM 1819 O O . PRO A 1 226 ? -16.285 -20.067 4.599 1.00 97.19 226 PRO A O 1
ATOM 1822 N N . GLN A 1 227 ? -16.869 -18.598 3.003 1.00 95.06 227 GLN A N 1
ATOM 1823 C CA . GLN A 1 227 ? -18.047 -18.110 3.705 1.00 95.06 227 GLN A CA 1
ATOM 1824 C C . GLN A 1 227 ? -19.214 -19.089 3.514 1.00 95.06 227 GLN A C 1
ATOM 1826 O O . GLN A 1 227 ? -19.516 -19.512 2.394 1.00 95.06 227 GLN A O 1
ATOM 1831 N N . ILE A 1 228 ? -19.860 -19.469 4.620 1.00 93.19 228 ILE A N 1
ATOM 1832 C CA . ILE A 1 228 ? -21.022 -20.367 4.603 1.00 93.19 228 ILE A CA 1
ATOM 1833 C C . ILE A 1 228 ? -22.132 -19.713 3.764 1.00 93.19 228 ILE A C 1
ATOM 1835 O O . ILE A 1 228 ? -22.347 -18.504 3.844 1.00 93.19 228 ILE A O 1
ATOM 1839 N N . ASP A 1 229 ? -22.790 -20.510 2.921 1.00 93.81 229 ASP A N 1
ATOM 1840 C CA . ASP A 1 229 ? -23.887 -20.106 2.028 1.00 93.81 229 ASP A CA 1
ATOM 1841 C C . ASP A 1 229 ? -23.542 -19.065 0.943 1.00 93.81 229 ASP A C 1
ATOM 1843 O O . ASP A 1 229 ? -24.434 -18.564 0.259 1.00 93.81 229 ASP A O 1
ATOM 1847 N N . GLN A 1 230 ? -22.255 -18.772 0.712 1.00 94.88 230 GLN A N 1
ATOM 1848 C CA . GLN A 1 230 ? -21.806 -17.877 -0.360 1.00 94.88 230 GLN A CA 1
ATOM 1849 C C . GLN A 1 230 ? -20.657 -18.495 -1.175 1.00 94.88 230 GLN A C 1
ATOM 1851 O O . GLN A 1 230 ? -19.479 -18.249 -0.897 1.00 94.88 230 GLN A O 1
ATOM 1856 N N . PRO A 1 231 ? -20.964 -19.304 -2.207 1.00 94.50 231 PRO A N 1
ATOM 1857 C CA . PRO A 1 231 ? -19.946 -19.918 -3.054 1.00 94.50 231 PRO A CA 1
ATOM 1858 C C . PRO A 1 231 ? -19.003 -18.881 -3.678 1.00 94.50 231 PRO A C 1
ATOM 1860 O O . PRO A 1 231 ? -19.446 -17.909 -4.282 1.00 94.50 231 PRO A O 1
ATOM 1863 N N . GLY A 1 232 ? -17.693 -19.104 -3.549 1.00 94.56 232 GLY A N 1
ATOM 1864 C CA . GLY A 1 232 ? -16.665 -18.204 -4.091 1.00 94.56 232 GLY A CA 1
ATOM 1865 C C . GLY A 1 232 ? -16.376 -16.958 -3.243 1.00 94.56 232 GLY A C 1
ATOM 1866 O O . GLY A 1 232 ? -15.520 -16.165 -3.632 1.00 94.56 232 GLY A O 1
ATOM 1867 N N . SER A 1 233 ? -17.043 -16.815 -2.095 1.00 97.25 233 SER A N 1
ATOM 1868 C CA . SER A 1 233 ? -16.822 -15.754 -1.113 1.00 97.25 233 SER A CA 1
ATOM 1869 C C . SER A 1 233 ? -15.966 -16.256 0.052 1.00 97.25 233 SER A C 1
ATOM 1871 O O . SER A 1 233 ? -16.092 -17.406 0.486 1.00 97.25 233 SER A O 1
ATOM 1873 N N . PHE A 1 234 ? -15.085 -15.395 0.555 1.00 97.62 234 PHE A N 1
ATOM 1874 C CA . PHE A 1 234 ? -14.123 -15.710 1.604 1.00 97.62 234 PHE A CA 1
ATOM 1875 C C . PHE A 1 234 ? -14.136 -14.657 2.716 1.00 97.62 234 PHE A C 1
ATOM 1877 O O . PHE A 1 234 ? -14.353 -13.468 2.476 1.00 97.62 234 PHE A O 1
ATOM 1884 N N . VAL A 1 235 ? -13.843 -15.099 3.937 1.00 97.19 235 VAL A N 1
ATOM 1885 C CA . VAL A 1 235 ? -13.777 -14.261 5.136 1.00 97.19 235 VAL A CA 1
ATOM 1886 C C . VAL A 1 235 ? -12.537 -14.594 5.959 1.00 97.19 235 VAL A C 1
ATOM 1888 O O . VAL A 1 235 ? -12.162 -15.757 6.107 1.00 97.19 235 VAL A O 1
ATOM 1891 N N . HIS A 1 236 ? -11.881 -13.575 6.503 1.00 96.94 236 HIS A N 1
ATOM 1892 C CA . HIS A 1 236 ? -10.777 -13.767 7.432 1.00 96.94 236 HIS A CA 1
ATOM 1893 C C . HIS A 1 236 ? -11.325 -14.158 8.819 1.00 96.94 236 HIS A C 1
ATOM 1895 O O . HIS A 1 236 ? -12.222 -13.474 9.314 1.00 96.94 236 HIS A O 1
ATOM 1901 N N . PRO A 1 237 ? -10.786 -15.177 9.516 1.00 95.12 237 PRO A N 1
ATOM 1902 C CA . PRO A 1 237 ? -11.317 -15.622 10.813 1.00 95.12 237 PRO A CA 1
ATOM 1903 C C . PRO A 1 237 ? -11.399 -14.518 11.879 1.00 95.12 237 PRO A C 1
ATOM 1905 O O . PRO A 1 237 ? -12.317 -14.496 12.694 1.00 95.12 237 PRO A O 1
ATOM 1908 N N . GLN A 1 238 ? -10.460 -13.566 11.850 1.00 94.81 238 GLN A N 1
ATOM 1909 C CA . GLN A 1 238 ? -10.454 -12.426 12.775 1.00 94.81 238 GLN A CA 1
ATOM 1910 C C . GLN A 1 238 ? -11.540 -11.385 12.472 1.00 94.81 238 GLN 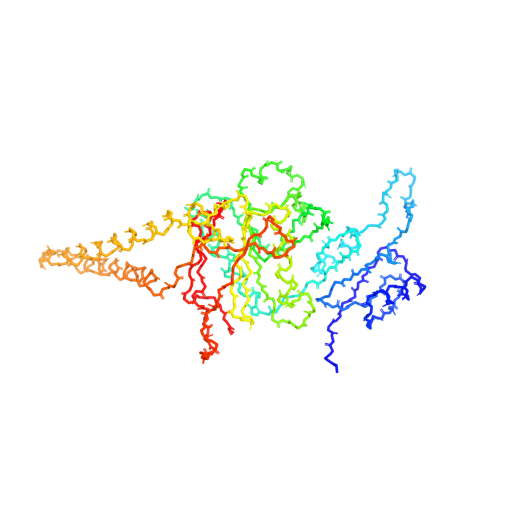A C 1
ATOM 1912 O O . GLN A 1 238 ? -11.904 -10.640 13.373 1.00 94.81 238 GLN A O 1
ATOM 1917 N N . ALA A 1 239 ? -12.099 -11.341 11.257 1.00 91.81 239 ALA A N 1
ATOM 1918 C CA . ALA A 1 239 ? -13.111 -10.349 10.889 1.00 91.81 239 ALA A CA 1
ATOM 1919 C C . ALA A 1 239 ? -14.355 -10.446 11.788 1.00 91.81 239 ALA A C 1
ATOM 1921 O O . ALA A 1 239 ? -14.861 -9.433 12.267 1.00 91.81 239 ALA A O 1
ATOM 1922 N N . LEU A 1 240 ? -14.810 -11.670 12.086 1.00 88.81 240 LEU A N 1
ATOM 1923 C CA . LEU A 1 240 ? -15.954 -11.885 12.974 1.00 88.81 240 LEU A CA 1
ATOM 1924 C C . LEU A 1 240 ? -15.646 -11.457 14.416 1.00 88.81 240 LEU A C 1
ATOM 1926 O O . LEU A 1 240 ? -16.494 -10.853 15.072 1.00 88.81 240 LEU A O 1
ATOM 1930 N N . LEU A 1 241 ? -14.431 -11.735 14.897 1.00 93.19 241 LEU A N 1
ATOM 1931 C CA . LEU A 1 241 ? -14.003 -11.320 16.231 1.00 93.19 241 LEU A CA 1
ATOM 1932 C C . LEU A 1 241 ? -13.921 -9.791 16.336 1.00 93.19 241 LEU A C 1
ATOM 1934 O O . LEU A 1 241 ? -14.430 -9.221 17.295 1.00 93.19 241 LEU A O 1
ATOM 1938 N N . GLN A 1 242 ? -13.341 -9.126 15.337 1.00 93.88 242 GLN A N 1
ATOM 1939 C CA . GLN A 1 242 ? -13.243 -7.666 15.275 1.00 93.88 242 GLN A CA 1
ATOM 1940 C C . GLN A 1 242 ? -14.627 -7.002 15.226 1.00 93.88 242 GLN A C 1
ATOM 1942 O O . GLN A 1 242 ? -14.851 -5.980 15.879 1.00 93.88 242 GLN A O 1
ATOM 1947 N N . LEU A 1 243 ? -15.579 -7.601 14.501 1.00 92.50 243 LEU A N 1
ATOM 1948 C CA . LEU A 1 243 ? -16.966 -7.140 14.469 1.00 92.50 243 LEU A CA 1
ATOM 1949 C C . LEU A 1 243 ? -17.608 -7.219 15.861 1.00 92.50 243 LEU A C 1
ATOM 1951 O O . LEU A 1 243 ? -18.182 -6.237 16.331 1.00 92.50 243 LEU A O 1
ATOM 1955 N N . GLN A 1 244 ? -17.473 -8.361 16.541 1.00 94.00 244 GLN A N 1
ATOM 1956 C CA . GLN A 1 244 ? -17.985 -8.542 17.904 1.00 94.00 244 GLN A CA 1
ATOM 1957 C C . GLN A 1 244 ? -17.323 -7.574 18.894 1.00 94.00 244 GLN A C 1
ATOM 1959 O O . GLN A 1 244 ? -18.010 -6.951 19.700 1.00 94.00 244 GLN A O 1
ATOM 1964 N N . GLN A 1 245 ? -16.004 -7.395 18.809 1.00 93.88 245 GLN A N 1
ATOM 1965 C CA . GLN A 1 245 ? -15.261 -6.447 19.642 1.00 93.88 245 GLN A CA 1
ATOM 1966 C C . GLN A 1 245 ? -15.730 -5.006 19.423 1.00 93.88 245 GLN A C 1
ATOM 1968 O O . GLN A 1 245 ? -15.953 -4.294 20.396 1.00 93.88 245 GLN A O 1
ATOM 1973 N N . SER A 1 246 ? -15.963 -4.599 18.172 1.00 91.88 246 SER A N 1
ATOM 1974 C CA . SER A 1 246 ? -16.477 -3.259 17.850 1.00 91.88 246 SER A CA 1
ATOM 1975 C C . SER A 1 246 ? -17.871 -3.025 18.451 1.00 91.88 246 SER A C 1
ATOM 1977 O O . SER A 1 246 ? -18.161 -1.946 18.967 1.00 91.88 246 SER A O 1
ATOM 1979 N N . GLN A 1 247 ? -18.736 -4.046 18.435 1.00 94.06 247 GLN A N 1
ATOM 1980 C CA . GLN A 1 247 ? -20.064 -3.979 19.057 1.00 94.06 247 GLN A CA 1
ATOM 1981 C C . GLN A 1 247 ? -19.983 -3.877 20.585 1.00 94.06 247 GLN A C 1
ATOM 1983 O O . GLN A 1 247 ? -20.706 -3.083 21.190 1.00 94.06 247 GLN A O 1
ATOM 1988 N N . LEU A 1 248 ? -19.097 -4.652 21.215 1.00 95.88 248 LEU A N 1
ATOM 1989 C CA . LEU A 1 248 ? -18.869 -4.587 22.659 1.00 95.88 248 LEU A CA 1
ATOM 1990 C C . LEU A 1 248 ? -18.307 -3.226 23.076 1.00 95.88 248 LEU A C 1
ATOM 1992 O O . LEU A 1 248 ? -18.810 -2.630 24.025 1.00 95.88 248 LEU A O 1
ATOM 1996 N N . GLU A 1 249 ? -17.334 -2.695 22.335 1.00 94.56 249 GLU A N 1
ATOM 1997 C CA . GLU A 1 249 ? -16.748 -1.379 22.595 1.00 94.56 249 GLU A CA 1
ATOM 1998 C C . GLU A 1 249 ? -17.804 -0.265 22.540 1.00 94.56 249 GLU A C 1
ATOM 2000 O O . GLU A 1 249 ? -17.826 0.624 23.396 1.00 94.56 249 GLU A O 1
ATOM 2005 N N . LEU A 1 250 ? -18.725 -0.337 21.576 1.00 94.94 250 LEU A N 1
ATOM 2006 C CA . LEU A 1 250 ? -19.846 0.595 21.469 1.00 94.94 250 LEU A CA 1
ATOM 2007 C C . LEU A 1 250 ? -20.726 0.556 22.729 1.00 94.94 250 LEU A C 1
ATOM 2009 O O . LEU A 1 250 ? -21.019 1.606 23.307 1.00 94.94 250 LEU A O 1
ATOM 2013 N N . ILE A 1 251 ? -21.101 -0.640 23.193 1.00 96.94 251 ILE A N 1
ATOM 2014 C CA . ILE A 1 251 ? -21.919 -0.828 24.404 1.00 96.94 251 ILE A CA 1
ATOM 2015 C C . ILE A 1 251 ? -21.175 -0.321 25.649 1.00 96.94 251 ILE A C 1
ATOM 2017 O O . ILE A 1 251 ? -21.748 0.375 26.492 1.00 96.94 251 ILE A O 1
ATOM 2021 N N . GLU A 1 252 ? -19.887 -0.636 25.778 1.00 97.19 252 GLU A N 1
ATOM 2022 C CA . GLU A 1 252 ? -19.057 -0.196 26.900 1.00 97.19 252 GLU A CA 1
ATOM 2023 C C . GLU A 1 252 ? -18.914 1.326 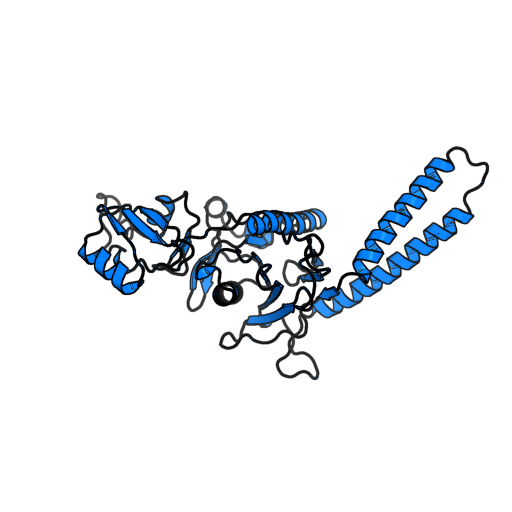26.955 1.00 97.19 252 GLU A C 1
ATOM 2025 O O . GLU A 1 252 ? -19.004 1.916 28.038 1.00 97.19 252 GLU A O 1
ATOM 2030 N N . LEU A 1 253 ? -18.737 1.980 25.804 1.00 96.69 253 LEU A N 1
ATOM 2031 C CA . LEU A 1 253 ? -18.673 3.436 25.716 1.00 96.69 253 LEU A CA 1
ATOM 2032 C C . LEU A 1 253 ? -19.996 4.082 26.120 1.00 96.69 253 LEU A C 1
ATOM 2034 O O . LEU A 1 253 ? -19.981 5.001 26.940 1.00 96.69 253 LEU A O 1
ATOM 2038 N N . GLN A 1 254 ? -21.127 3.572 25.629 1.00 97.56 254 GLN A N 1
ATOM 2039 C CA . GLN A 1 254 ? -22.456 4.055 26.018 1.00 97.56 254 GLN A CA 1
ATOM 2040 C C . GLN A 1 254 ? -22.682 3.929 27.530 1.00 97.56 254 GLN A C 1
ATOM 2042 O O . GLN A 1 254 ? -23.035 4.906 28.194 1.00 97.56 254 GLN A O 1
ATOM 2047 N N . ASN A 1 255 ? -22.384 2.761 28.104 1.00 97.75 255 ASN A N 1
ATOM 2048 C CA . ASN A 1 255 ? -22.497 2.528 29.544 1.00 97.75 255 ASN A CA 1
ATOM 2049 C C . ASN A 1 255 ? -21.535 3.414 30.351 1.00 97.75 255 ASN A C 1
ATOM 2051 O O . ASN A 1 255 ? -21.877 3.910 31.426 1.00 97.75 255 ASN A O 1
ATOM 2055 N N . SER A 1 256 ? -20.316 3.635 29.852 1.00 97.75 256 SER A N 1
ATOM 2056 C CA . SER A 1 256 ? -19.346 4.531 30.483 1.00 97.75 256 SER A CA 1
ATOM 2057 C C . SER A 1 256 ? -19.829 5.979 30.497 1.00 97.75 256 SER A C 1
ATOM 2059 O O . SER A 1 256 ? -19.639 6.647 31.511 1.00 97.75 256 SER A O 1
ATOM 2061 N N . ILE A 1 257 ? -20.427 6.461 29.406 1.00 97.00 257 ILE A N 1
ATOM 2062 C CA . ILE A 1 257 ? -20.988 7.814 29.313 1.00 97.00 257 ILE A CA 1
ATOM 2063 C C . ILE A 1 257 ? -22.168 7.953 30.278 1.00 97.00 257 ILE A C 1
ATOM 2065 O O . ILE A 1 257 ? -22.177 8.883 31.083 1.00 97.00 257 ILE A O 1
ATOM 2069 N N . ALA A 1 258 ? -23.094 6.991 30.283 1.00 97.50 258 ALA A N 1
ATOM 2070 C CA . ALA A 1 258 ? -24.248 7.000 31.180 1.00 97.50 258 ALA A CA 1
ATOM 2071 C C . ALA A 1 258 ? -23.837 7.039 32.665 1.00 97.50 258 ALA A C 1
ATOM 2073 O O . ALA A 1 258 ? -24.394 7.812 33.443 1.00 97.50 258 ALA A O 1
ATOM 2074 N N . ARG A 1 259 ? -22.817 6.265 33.066 1.00 97.56 259 ARG A N 1
ATOM 2075 C CA . ARG A 1 259 ? -22.285 6.286 34.443 1.00 97.56 259 ARG A CA 1
ATOM 2076 C C . ARG A 1 259 ? -21.664 7.631 34.817 1.00 97.56 259 ARG A C 1
ATOM 2078 O O . ARG A 1 259 ? -21.910 8.123 35.915 1.00 97.56 259 ARG A O 1
ATOM 2085 N N . LEU A 1 260 ? -20.883 8.239 33.920 1.00 96.81 260 LEU A N 1
ATOM 2086 C CA . LEU A 1 260 ? -20.306 9.566 34.164 1.00 96.81 260 LEU A CA 1
ATOM 2087 C C . LEU A 1 260 ? -21.405 10.632 34.280 1.00 96.81 260 LEU A C 1
ATOM 2089 O O . LEU A 1 260 ? -21.370 11.445 35.199 1.00 96.81 260 LEU A O 1
ATOM 2093 N N . GLN A 1 261 ? -22.430 10.574 33.427 1.00 95.44 261 GLN A N 1
ATOM 2094 C CA . GLN A 1 261 ? -23.594 11.461 33.506 1.00 95.44 261 GLN A CA 1
ATOM 2095 C C . GLN A 1 261 ? -24.370 11.287 34.816 1.00 95.44 261 GLN A C 1
ATOM 2097 O O . GLN A 1 261 ? -24.768 12.275 35.425 1.00 95.44 261 GLN A O 1
ATOM 2102 N N . GLN A 1 262 ? -24.542 10.053 35.296 1.00 96.00 262 GLN A N 1
ATOM 2103 C CA . GLN A 1 262 ? -25.135 9.805 36.611 1.00 96.00 262 GLN A CA 1
ATOM 2104 C C . GLN A 1 262 ? -24.271 10.378 37.737 1.00 96.00 262 GLN A C 1
ATOM 2106 O O . GLN A 1 262 ? -24.814 10.994 38.649 1.00 96.00 262 GLN A O 1
ATOM 2111 N N . SER A 1 263 ? -22.943 10.230 37.665 1.00 94.25 263 SER A N 1
ATOM 2112 C CA . SER A 1 263 ? -22.025 10.735 38.696 1.00 94.25 263 SER A CA 1
ATOM 2113 C C . SER A 1 263 ? -22.085 12.254 38.868 1.00 94.25 263 SER A C 1
ATOM 2115 O O . SER A 1 263 ? -21.987 12.730 39.996 1.00 94.25 263 SER A O 1
ATOM 2117 N N . LEU A 1 264 ? -22.355 13.006 37.791 1.00 92.75 264 LEU A N 1
ATOM 2118 C CA . LEU A 1 264 ? -22.547 14.459 37.854 1.00 92.75 264 LEU A CA 1
ATOM 2119 C C . LEU A 1 264 ? -23.683 14.861 38.807 1.00 92.75 264 LEU A C 1
ATOM 2121 O O . LEU A 1 264 ? -23.589 15.895 39.464 1.00 92.75 264 LEU A O 1
ATOM 2125 N N . ASN A 1 265 ? -24.725 14.031 38.932 1.00 91.56 265 ASN A N 1
ATOM 2126 C CA . ASN A 1 265 ? -25.864 14.303 39.812 1.00 91.56 265 ASN A CA 1
ATOM 2127 C C . ASN A 1 265 ? -25.546 14.093 41.301 1.00 91.56 265 ASN A C 1
ATOM 2129 O O . ASN A 1 265 ? -26.316 14.534 42.151 1.00 91.56 265 ASN A O 1
ATOM 2133 N N . PHE A 1 266 ? -24.440 13.416 41.623 1.00 92.50 266 PHE A N 1
ATOM 2134 C CA . PHE A 1 266 ? -24.055 13.070 42.994 1.00 92.50 266 PHE A CA 1
ATOM 2135 C C . PHE A 1 266 ? -22.884 13.902 43.534 1.00 92.50 266 PHE A C 1
ATOM 2137 O O . PHE A 1 266 ? -22.458 13.670 44.663 1.00 92.50 266 PHE A O 1
ATOM 2144 N N . ILE A 1 267 ? -22.360 14.867 42.768 1.00 88.88 267 ILE A N 1
ATOM 2145 C CA . ILE A 1 267 ? -21.289 15.757 43.240 1.00 88.88 267 ILE A CA 1
ATOM 2146 C C . ILE A 1 267 ? -21.885 16.775 44.235 1.00 88.88 267 ILE A C 1
ATOM 2148 O O . ILE A 1 267 ? -22.738 17.573 43.828 1.00 88.88 267 ILE A O 1
ATOM 2152 N N . PRO A 1 268 ? -21.451 16.788 45.514 1.00 90.88 268 PRO A N 1
ATOM 2153 C CA . PRO A 1 268 ? -21.967 17.708 46.527 1.00 90.88 268 PRO A CA 1
ATOM 2154 C C . PRO A 1 268 ? -21.770 19.173 46.133 1.00 90.88 268 PRO A C 1
ATOM 2156 O O . PRO A 1 268 ? -20.741 19.553 45.574 1.00 90.88 268 PRO A O 1
ATOM 2159 N N . VAL A 1 269 ? -22.769 20.006 46.428 1.00 87.75 269 VAL A N 1
ATOM 2160 C CA . VAL A 1 269 ? -22.784 21.429 46.045 1.00 87.75 269 VAL A CA 1
ATOM 2161 C C . VAL A 1 269 ? -21.726 22.240 46.799 1.00 87.75 269 VAL A C 1
ATOM 2163 O O . VAL A 1 269 ? -21.235 23.233 46.268 1.00 87.75 269 VAL A O 1
ATOM 2166 N N . ASP A 1 270 ? -21.371 21.797 48.000 1.00 91.31 270 ASP A N 1
ATOM 2167 C CA . ASP A 1 270 ? -20.504 22.439 48.989 1.00 91.31 270 ASP A CA 1
ATOM 2168 C C . ASP A 1 270 ? -19.047 21.941 48.969 1.00 91.31 270 ASP A C 1
ATOM 2170 O O . ASP A 1 270 ? -18.243 22.338 49.809 1.00 91.31 270 ASP A O 1
ATOM 2174 N N . MET A 1 271 ? -18.684 21.096 48.003 1.00 90.31 271 MET A N 1
ATOM 2175 C CA . MET A 1 271 ? -17.327 20.568 47.877 1.00 90.31 271 MET A CA 1
ATOM 2176 C C . MET A 1 271 ? -16.348 21.634 47.350 1.00 90.31 271 MET A C 1
ATOM 2178 O O . MET A 1 271 ? -16.549 22.215 46.281 1.00 90.31 271 MET A O 1
ATOM 2182 N N . GLU A 1 272 ? -15.248 21.860 48.069 1.00 92.69 272 GLU A N 1
ATOM 2183 C CA . GLU A 1 272 ? -14.120 22.661 47.578 1.00 92.69 272 GLU A CA 1
ATOM 2184 C C . GLU A 1 272 ? -13.509 21.998 46.327 1.00 92.69 272 GLU A C 1
ATOM 2186 O O . GLU A 1 272 ? -13.324 20.783 46.290 1.00 92.69 272 GLU A O 1
ATOM 2191 N N . GLY A 1 273 ? -13.246 22.772 45.267 1.00 92.25 273 GLY A N 1
ATOM 2192 C CA . GLY A 1 273 ? -12.773 22.231 43.981 1.00 92.25 273 GLY A CA 1
ATOM 2193 C C . GLY A 1 273 ? -13.857 21.576 43.109 1.00 92.25 273 GLY A C 1
ATOM 2194 O O . GLY A 1 273 ? -13.543 20.958 42.093 1.00 92.25 273 GLY A O 1
ATOM 2195 N N . ARG A 1 274 ? -15.147 21.721 43.454 1.00 92.56 274 ARG A N 1
ATOM 2196 C CA . ARG A 1 274 ? -16.275 21.173 42.674 1.00 92.56 274 ARG A CA 1
ATOM 2197 C C . ARG A 1 274 ? -16.216 21.512 41.184 1.00 92.56 274 ARG A C 1
ATOM 2199 O O . ARG A 1 274 ? -16.530 20.649 40.369 1.00 92.56 274 ARG A O 1
ATOM 2206 N N . GLN A 1 275 ? -15.865 22.750 40.831 1.00 93.69 275 GLN A N 1
ATOM 2207 C CA . GLN A 1 275 ? -15.840 23.178 39.431 1.00 93.69 275 GLN A CA 1
ATOM 2208 C C . GLN A 1 275 ? -14.800 22.390 38.628 1.00 93.69 275 GLN A C 1
ATOM 2210 O O . GLN A 1 275 ? -15.136 21.858 37.577 1.00 93.69 275 GLN A O 1
ATOM 2215 N N . ASP A 1 276 ? -13.600 22.203 39.175 1.00 94.44 276 ASP A N 1
ATOM 2216 C CA . ASP A 1 276 ? -12.535 21.439 38.518 1.00 94.44 276 ASP A CA 1
ATOM 2217 C C . ASP A 1 276 ? -12.943 19.971 38.300 1.00 94.44 276 ASP A C 1
ATOM 2219 O O . ASP A 1 276 ? -12.652 19.372 37.262 1.00 94.44 276 ASP A O 1
ATOM 2223 N N . ILE A 1 277 ? -13.666 19.383 39.262 1.00 93.94 277 ILE A N 1
ATOM 2224 C CA . ILE A 1 277 ? -14.211 18.023 39.138 1.00 93.94 277 ILE A CA 1
ATOM 2225 C C . ILE A 1 277 ? -15.280 17.969 38.043 1.00 93.94 277 ILE A C 1
ATOM 2227 O O . ILE A 1 277 ? -15.267 17.047 37.225 1.00 93.94 277 ILE A O 1
ATOM 2231 N N . LEU A 1 278 ? -16.199 18.940 38.012 1.00 94.06 278 LEU A N 1
ATOM 2232 C CA . LEU A 1 278 ? -17.231 19.025 36.978 1.00 94.06 278 LEU A CA 1
ATOM 2233 C C . LEU A 1 278 ? -16.606 19.149 35.589 1.00 94.06 278 LEU A C 1
ATOM 2235 O O . LEU A 1 278 ? -16.976 18.380 34.704 1.00 94.06 278 LEU A O 1
ATOM 2239 N N . ASP A 1 279 ? -15.633 20.042 35.423 1.00 95.31 279 ASP A N 1
ATOM 2240 C CA . ASP A 1 279 ? -14.946 20.274 34.154 1.00 95.31 279 ASP A CA 1
ATOM 2241 C C . ASP A 1 279 ? -14.203 19.010 33.694 1.00 95.31 279 ASP A C 1
ATOM 2243 O O . ASP A 1 279 ? -14.322 18.594 32.542 1.00 95.31 279 ASP A O 1
ATOM 2247 N N . SER A 1 280 ? -13.517 18.322 34.612 1.00 96.69 280 SER A N 1
ATOM 2248 C CA . SER A 1 280 ? -12.830 17.053 34.334 1.00 96.69 280 SER A CA 1
ATOM 2249 C C . SER A 1 280 ? -13.791 15.934 33.902 1.00 96.69 280 SER A C 1
ATOM 2251 O O . SER A 1 280 ? -13.537 15.214 32.928 1.00 96.69 280 SER A O 1
ATOM 2253 N N . VAL A 1 281 ? -14.933 15.786 34.586 1.00 95.31 281 VAL A N 1
ATOM 2254 C CA . VAL A 1 281 ? -15.950 14.784 34.226 1.00 95.31 281 VAL A CA 1
ATOM 2255 C C . VAL A 1 281 ? -16.610 15.133 32.891 1.00 95.31 281 VAL A C 1
ATOM 2257 O O . VAL A 1 281 ? -16.807 14.239 32.064 1.00 95.31 281 VAL A O 1
ATOM 2260 N N . GLN A 1 282 ? -16.920 16.408 32.648 1.00 95.88 282 GLN A N 1
ATOM 2261 C CA . GLN A 1 282 ? -17.491 16.878 31.385 1.00 95.88 282 GLN A CA 1
ATOM 2262 C C . GLN A 1 282 ? -16.538 16.645 30.210 1.00 95.88 282 GLN A C 1
ATOM 2264 O O . GLN A 1 282 ? -16.959 16.093 29.193 1.00 95.88 282 GLN A O 1
ATOM 2269 N N . ASP A 1 283 ? -15.254 16.964 30.366 1.00 96.56 283 ASP A N 1
ATOM 2270 C CA . ASP A 1 283 ? -14.228 16.694 29.359 1.00 96.56 283 ASP A CA 1
ATOM 2271 C C . ASP A 1 283 ? -14.084 15.184 29.078 1.00 96.56 283 ASP A C 1
ATOM 2273 O O . ASP A 1 283 ? -13.998 14.747 27.928 1.00 96.56 283 ASP A O 1
ATOM 2277 N N . SER A 1 284 ? -14.146 14.342 30.115 1.00 96.62 284 SER A N 1
ATOM 2278 C CA . SER A 1 284 ? -14.158 12.880 29.955 1.00 96.62 284 SER A CA 1
ATOM 2279 C C . SER A 1 284 ? -15.385 12.381 29.178 1.00 96.62 284 SER A C 1
ATOM 2281 O O . SER A 1 284 ? -15.253 11.545 28.275 1.00 96.62 284 SER A O 1
ATOM 2283 N N . ILE A 1 285 ? -16.578 12.916 29.474 1.00 96.38 285 ILE A N 1
ATOM 2284 C CA . ILE A 1 285 ? -17.810 12.621 28.726 1.00 96.38 285 ILE A CA 1
ATOM 2285 C C . ILE A 1 285 ? -17.654 13.050 27.267 1.00 96.38 285 ILE A C 1
ATOM 2287 O O . ILE A 1 285 ? -17.932 12.251 26.375 1.00 96.38 285 ILE A O 1
ATOM 2291 N N . GLN A 1 286 ? -17.173 14.268 27.010 1.00 97.12 286 GLN A N 1
ATOM 2292 C CA . GLN A 1 286 ? -17.007 14.797 25.658 1.00 97.12 286 GLN A CA 1
ATOM 2293 C C . GLN A 1 286 ? -16.036 13.944 24.835 1.00 97.12 286 GLN A C 1
ATOM 2295 O O . GLN A 1 286 ? -16.367 13.548 23.716 1.00 97.12 286 GLN A O 1
ATOM 2300 N N . ARG A 1 287 ? -14.875 13.579 25.395 1.00 96.31 287 ARG A N 1
ATOM 2301 C CA . ARG A 1 287 ? -13.905 12.694 24.728 1.00 96.31 287 ARG A CA 1
ATOM 2302 C C . ARG A 1 287 ? -14.507 11.329 24.390 1.00 96.31 287 ARG A C 1
ATOM 2304 O O . ARG A 1 287 ? -14.324 10.833 23.277 1.00 96.31 287 ARG A O 1
ATOM 2311 N N . LYS A 1 288 ? -15.266 10.730 25.313 1.00 96.81 288 LYS A N 1
ATOM 2312 C CA . LYS A 1 288 ? -15.961 9.453 25.070 1.00 96.81 288 LYS A CA 1
ATOM 2313 C C . LYS A 1 288 ? -17.079 9.588 24.040 1.00 96.81 288 LYS A C 1
ATOM 2315 O O . LYS A 1 288 ? -17.238 8.682 23.229 1.00 96.81 288 LYS A O 1
ATOM 2320 N N . GLN A 1 289 ? -17.806 10.703 24.027 1.00 95.06 289 GLN A N 1
ATOM 2321 C CA . GLN A 1 289 ? -18.847 10.968 23.036 1.00 95.06 289 GLN A CA 1
ATOM 2322 C C . GLN A 1 289 ? -18.256 11.129 21.634 1.00 95.06 289 GLN A C 1
ATOM 2324 O O . GLN A 1 289 ? -18.811 10.588 20.686 1.00 95.06 289 GLN A O 1
ATOM 2329 N N . ILE A 1 290 ? -17.111 11.805 21.495 1.00 92.81 290 ILE A N 1
ATOM 2330 C CA . ILE A 1 290 ? -16.384 11.890 20.220 1.00 92.81 290 ILE A CA 1
ATOM 2331 C C . ILE A 1 290 ? -16.000 10.487 19.742 1.00 92.81 290 ILE A C 1
ATOM 2333 O O . ILE A 1 290 ? -16.277 10.136 18.597 1.00 92.81 290 ILE A O 1
ATOM 2337 N N . LYS A 1 291 ? -15.433 9.655 20.626 1.00 92.50 291 LYS A N 1
ATOM 2338 C CA . LYS A 1 291 ? -15.081 8.269 20.290 1.00 92.50 291 LYS A CA 1
ATOM 2339 C C . LYS A 1 291 ? -16.306 7.439 19.884 1.00 92.50 291 LYS A C 1
ATOM 2341 O O . LYS A 1 291 ? -16.257 6.735 18.882 1.00 92.50 291 LYS A O 1
ATOM 2346 N N . LEU A 1 292 ? -17.409 7.549 20.624 1.00 92.88 292 LEU A N 1
ATOM 2347 C CA . LEU A 1 292 ? -18.666 6.873 20.299 1.00 92.88 292 LEU A CA 1
ATOM 2348 C C . LEU A 1 292 ? -19.221 7.337 18.946 1.00 92.88 292 LEU A C 1
ATOM 2350 O O . LEU A 1 292 ? -19.640 6.509 18.144 1.00 92.88 292 LEU A O 1
ATOM 2354 N N . ASN A 1 293 ? -19.186 8.643 18.674 1.00 91.06 293 ASN A N 1
ATOM 2355 C CA . ASN A 1 293 ? -19.627 9.196 17.399 1.00 91.06 293 ASN A CA 1
ATOM 2356 C C . ASN A 1 293 ? -18.796 8.633 16.247 1.00 91.06 293 ASN A C 1
ATOM 2358 O O . ASN A 1 293 ? -19.386 8.221 15.263 1.00 91.06 293 ASN A O 1
ATOM 2362 N N . ILE A 1 294 ? -17.469 8.529 16.395 1.00 87.44 294 ILE A N 1
ATOM 2363 C CA . ILE A 1 294 ? -16.595 7.899 15.393 1.00 87.44 294 ILE A CA 1
ATOM 2364 C C . ILE A 1 294 ? -17.031 6.451 15.123 1.00 87.44 294 ILE A C 1
ATOM 2366 O O . ILE A 1 294 ? -17.147 6.076 13.961 1.00 87.44 294 ILE A O 1
ATOM 2370 N N . LEU A 1 295 ? -17.317 5.652 16.155 1.00 88.50 295 LEU A N 1
ATOM 2371 C CA . LEU A 1 295 ? -17.753 4.259 15.971 1.00 88.50 295 LEU A CA 1
ATOM 2372 C C . LEU A 1 295 ? -19.132 4.127 15.304 1.00 88.50 295 LEU A C 1
ATOM 2374 O O . LEU A 1 295 ? -19.402 3.136 14.635 1.00 88.50 295 LEU A O 1
ATOM 2378 N N . ILE A 1 296 ? -20.024 5.098 15.514 1.00 89.31 296 ILE A N 1
ATOM 2379 C CA . ILE A 1 296 ? -21.389 5.067 14.968 1.00 89.31 296 ILE A CA 1
ATOM 2380 C C . ILE A 1 296 ? -21.449 5.672 13.560 1.00 89.31 296 ILE A C 1
ATOM 2382 O O . ILE A 1 296 ? -22.219 5.204 12.727 1.00 89.31 296 ILE A O 1
ATOM 2386 N N . SER A 1 297 ? -20.689 6.739 13.299 1.00 88.19 297 SER A N 1
ATOM 2387 C CA . SER A 1 297 ? -20.790 7.522 12.062 1.00 88.19 297 SER A CA 1
ATOM 2388 C C . SER A 1 297 ? -19.932 6.988 10.925 1.00 88.19 297 SER A C 1
ATOM 2390 O O . SER A 1 297 ? -20.137 7.390 9.781 1.00 88.19 297 SER A O 1
ATOM 2392 N N . ASN A 1 298 ? -18.934 6.159 11.232 1.00 87.69 298 ASN A N 1
ATOM 2393 C CA . ASN A 1 298 ? -18.092 5.544 10.219 1.00 87.69 298 ASN A CA 1
ATOM 2394 C C . ASN A 1 298 ? -18.655 4.191 9.790 1.00 87.69 298 ASN A C 1
ATOM 2396 O O . ASN A 1 298 ? -19.221 3.443 10.581 1.00 87.69 298 ASN A O 1
ATOM 2400 N N . ASN A 1 299 ? -18.446 3.849 8.526 1.00 91.38 299 ASN A N 1
ATOM 2401 C CA . ASN A 1 299 ? -18.659 2.509 8.017 1.00 91.38 299 ASN A CA 1
ATOM 2402 C C . ASN A 1 299 ? -17.435 1.662 8.384 1.00 91.38 299 ASN A C 1
ATOM 2404 O O . ASN A 1 299 ? -16.333 1.870 7.869 1.00 91.38 299 ASN A O 1
ATOM 2408 N N . HIS A 1 300 ? -17.636 0.710 9.292 1.00 93.25 300 HIS A N 1
ATOM 2409 C CA . HIS A 1 300 ? -16.615 -0.250 9.700 1.00 93.25 300 HIS A CA 1
ATOM 2410 C C . HIS A 1 300 ? -16.559 -1.399 8.693 1.00 93.25 300 HIS A C 1
ATOM 2412 O O . HIS A 1 300 ? -17.552 -2.089 8.456 1.00 93.25 300 HIS A O 1
ATOM 2418 N N . LEU A 1 301 ? -15.390 -1.597 8.097 1.00 94.69 301 LEU A N 1
ATOM 2419 C CA . LEU A 1 301 ? -15.152 -2.571 7.043 1.00 94.69 301 LEU A CA 1
ATOM 2420 C C . LEU A 1 301 ? -14.181 -3.629 7.538 1.00 94.69 301 LEU A C 1
ATOM 2422 O O . LEU A 1 301 ? -13.138 -3.320 8.107 1.00 94.69 301 LEU A O 1
ATOM 2426 N N . PHE A 1 302 ? -14.526 -4.882 7.282 1.00 95.44 302 PHE A N 1
ATOM 2427 C CA . PHE A 1 302 ? -13.765 -6.048 7.707 1.00 95.44 302 PHE A CA 1
ATOM 2428 C C . PHE A 1 302 ? -13.419 -6.895 6.481 1.00 95.44 302 PHE A C 1
ATOM 2430 O O . PHE A 1 302 ? -14.042 -6.751 5.428 1.00 95.44 302 PHE A O 1
ATOM 2437 N N . PHE A 1 303 ? -12.451 -7.800 6.611 1.00 95.69 303 PHE A N 1
ATOM 2438 C CA . PHE A 1 303 ? -12.021 -8.708 5.541 1.00 95.69 303 PHE A CA 1
ATOM 2439 C C . PHE A 1 303 ? -13.039 -9.847 5.351 1.00 95.69 303 PHE A C 1
ATOM 2441 O O . PHE A 1 303 ? -12.783 -11.005 5.678 1.00 95.69 303 PHE A O 1
ATOM 2448 N N . GLN A 1 304 ? -14.225 -9.489 4.866 1.00 94.75 304 GLN A N 1
ATOM 2449 C CA . GLN A 1 304 ? -15.363 -10.360 4.572 1.00 94.75 304 GLN A CA 1
ATOM 2450 C C . GLN A 1 304 ? -15.807 -10.163 3.122 1.00 94.75 304 GLN A C 1
ATOM 2452 O O . GLN A 1 304 ? -15.491 -9.141 2.515 1.00 94.75 304 GLN A O 1
ATOM 2457 N N . ASN A 1 305 ? -16.565 -11.114 2.575 1.00 95.75 305 ASN A N 1
ATOM 2458 C CA . ASN A 1 305 ? -17.029 -11.075 1.186 1.00 95.75 305 ASN A CA 1
ATOM 2459 C C . ASN A 1 305 ? -15.894 -10.917 0.152 1.00 95.75 305 ASN A C 1
ATOM 2461 O O . ASN A 1 305 ? -16.079 -10.318 -0.908 1.00 95.75 305 ASN A O 1
ATOM 2465 N N . MET A 1 306 ? -14.699 -11.426 0.464 1.00 97.38 306 MET A N 1
ATOM 2466 C CA . MET A 1 306 ? -13.551 -11.344 -0.434 1.00 97.38 306 MET A CA 1
ATOM 2467 C C . MET A 1 306 ? -13.702 -12.362 -1.563 1.00 97.38 306 MET A C 1
ATOM 2469 O O . MET A 1 306 ? -14.127 -13.492 -1.329 1.00 97.38 306 MET A O 1
ATOM 2473 N N . THR A 1 307 ? -13.301 -11.995 -2.777 1.00 98.25 307 THR A N 1
ATOM 2474 C CA . THR A 1 307 ? -13.389 -12.871 -3.955 1.00 98.25 307 THR A CA 1
ATOM 2475 C C . THR A 1 307 ? -12.020 -13.084 -4.577 1.00 98.25 307 THR A C 1
ATOM 2477 O O . THR A 1 307 ? -11.168 -12.195 -4.546 1.00 98.25 307 THR A O 1
ATOM 2480 N N . VAL A 1 308 ? -11.793 -14.272 -5.137 1.00 98.38 308 VAL A N 1
ATOM 2481 C CA . VAL A 1 308 ? -10.531 -14.608 -5.810 1.00 98.38 308 VAL A CA 1
ATOM 2482 C C . VAL A 1 308 ? -10.318 -13.680 -7.004 1.00 98.38 308 VAL A C 1
ATOM 2484 O O . VAL A 1 308 ? -11.221 -13.498 -7.822 1.00 98.38 308 VAL A O 1
ATOM 2487 N N . VAL A 1 309 ? -9.117 -13.116 -7.123 1.00 98.00 309 VAL A N 1
ATOM 2488 C CA . VAL A 1 309 ? -8.727 -12.308 -8.280 1.00 98.00 309 VAL A CA 1
ATOM 2489 C C . VAL A 1 309 ? -8.606 -13.229 -9.508 1.00 98.00 309 VAL A C 1
ATOM 2491 O O . VAL A 1 309 ? -7.903 -14.244 -9.444 1.00 98.00 309 VAL A O 1
ATOM 2494 N N . PRO A 1 310 ? -9.263 -12.921 -10.643 1.00 97.19 310 PRO A N 1
ATOM 2495 C CA . PRO A 1 310 ? -9.160 -13.738 -11.851 1.00 97.19 310 PRO A CA 1
ATOM 2496 C C . PRO A 1 310 ? -7.704 -13.948 -12.289 1.00 97.19 310 PRO A C 1
ATOM 2498 O O . PRO A 1 310 ? -6.954 -12.991 -12.428 1.00 97.19 310 PRO A O 1
ATOM 2501 N N . GLY A 1 311 ? -7.305 -15.205 -12.509 1.00 96.44 311 GLY A N 1
ATOM 2502 C CA . GLY A 1 311 ? -5.930 -15.568 -12.884 1.00 96.44 311 GLY A CA 1
ATOM 2503 C C . GLY A 1 311 ? -4.945 -15.707 -11.715 1.00 96.44 311 GLY A C 1
ATOM 2504 O O . GLY A 1 311 ? -3.865 -16.252 -11.919 1.00 96.44 311 GLY A O 1
ATOM 2505 N N . HIS A 1 312 ? -5.336 -15.313 -10.500 1.00 97.25 312 HIS A N 1
ATOM 2506 C CA . HIS A 1 312 ? -4.477 -15.297 -9.313 1.00 97.25 312 HIS A CA 1
ATOM 2507 C C . HIS A 1 312 ? -5.166 -16.037 -8.151 1.00 97.25 312 HIS A C 1
ATOM 2509 O O . HIS A 1 312 ? -5.728 -15.413 -7.249 1.00 97.25 312 HIS A O 1
ATOM 2515 N N . PRO A 1 313 ? -5.181 -17.387 -8.165 1.00 97.00 313 PRO A N 1
ATOM 2516 C CA . PRO A 1 313 ? -6.015 -18.200 -7.273 1.00 97.00 313 PRO A CA 1
ATOM 2517 C C . PRO A 1 313 ? -5.685 -18.055 -5.784 1.00 97.00 313 PRO A C 1
ATOM 2519 O O . PRO A 1 313 ? -6.541 -18.382 -4.959 1.00 97.00 313 PRO A O 1
ATOM 2522 N N . ASP A 1 314 ? -4.482 -17.575 -5.463 1.00 97.19 314 ASP A N 1
ATOM 2523 C CA . ASP A 1 314 ? -3.975 -17.368 -4.103 1.00 97.19 314 ASP A CA 1
ATOM 2524 C C . ASP A 1 314 ? -4.221 -15.949 -3.569 1.00 97.19 314 ASP A C 1
ATOM 2526 O O . ASP A 1 314 ? -3.892 -15.654 -2.417 1.00 97.19 314 ASP A O 1
ATOM 2530 N N . VAL A 1 315 ? -4.829 -15.074 -4.376 1.00 98.12 315 VAL A N 1
ATOM 2531 C CA . VAL A 1 315 ? -5.116 -13.682 -4.022 1.00 98.12 315 VAL A CA 1
ATOM 2532 C C . VAL A 1 315 ? -6.621 -13.465 -4.006 1.00 98.12 315 VAL A C 1
ATOM 2534 O O . VAL A 1 315 ? -7.311 -13.724 -4.991 1.00 98.12 315 VAL A O 1
ATOM 2537 N N . CYS A 1 316 ? -7.137 -12.953 -2.892 1.00 98.56 316 CYS A N 1
ATOM 2538 C CA . CYS A 1 316 ? -8.510 -12.482 -2.793 1.00 98.56 316 CYS A CA 1
ATOM 2539 C C . CYS A 1 316 ? -8.533 -10.960 -2.646 1.00 98.56 316 CYS A C 1
ATOM 2541 O O . CYS A 1 316 ? -7.646 -10.377 -2.021 1.00 98.56 316 CYS A O 1
ATOM 2543 N N . HIS A 1 317 ? -9.572 -10.325 -3.181 1.00 97.94 317 HIS A N 1
ATOM 2544 C CA . HIS A 1 317 ? -9.788 -8.892 -3.046 1.00 97.94 317 HIS A CA 1
ATOM 2545 C C . HIS A 1 317 ? -11.273 -8.527 -2.954 1.00 97.94 317 HIS A C 1
ATOM 2547 O O . HIS A 1 317 ? -12.151 -9.334 -3.281 1.00 97.94 317 HIS A O 1
ATOM 2553 N N . PHE A 1 318 ? -11.538 -7.297 -2.524 1.00 96.69 318 PHE A N 1
ATOM 2554 C CA . PHE A 1 318 ? -12.811 -6.614 -2.732 1.00 96.69 318 PHE A CA 1
ATOM 2555 C C . PHE A 1 318 ? -12.602 -5.096 -2.788 1.00 96.69 318 PHE A C 1
ATOM 2557 O O . PHE A 1 318 ? -11.633 -4.573 -2.235 1.00 96.69 318 PHE A O 1
ATOM 2564 N N . SER A 1 319 ? -13.519 -4.401 -3.455 1.00 96.81 319 SER A N 1
ATOM 2565 C CA . SER A 1 319 ? -13.472 -2.950 -3.656 1.00 96.81 319 SER A CA 1
ATOM 2566 C C . SER A 1 319 ? -14.558 -2.255 -2.845 1.00 96.81 319 SER A C 1
ATOM 2568 O O . SER A 1 319 ? -15.689 -2.737 -2.769 1.00 96.81 319 SER A O 1
ATOM 2570 N N . ILE A 1 320 ? -14.236 -1.091 -2.287 1.00 94.62 320 ILE A N 1
ATOM 2571 C CA . ILE A 1 320 ? -15.158 -0.255 -1.518 1.00 94.62 320 ILE A CA 1
ATOM 2572 C C . ILE A 1 320 ? -15.194 1.149 -2.127 1.00 94.62 320 ILE A C 1
ATOM 2574 O O . ILE A 1 320 ? -14.160 1.822 -2.132 1.00 94.62 320 ILE A O 1
ATOM 2578 N N . PRO A 1 321 ? -16.351 1.639 -2.597 1.00 93.44 321 PRO A N 1
ATOM 2579 C CA . PRO A 1 321 ? -16.482 3.036 -2.990 1.00 93.44 321 PRO A CA 1
ATOM 2580 C C . PRO A 1 321 ? -16.421 3.951 -1.759 1.00 93.44 321 PRO A C 1
ATOM 2582 O O . PRO A 1 321 ? -16.968 3.633 -0.705 1.00 93.44 321 PRO A O 1
ATOM 2585 N N . PHE A 1 322 ? -15.775 5.109 -1.889 1.00 90.81 322 PHE A N 1
ATOM 2586 C CA . PHE A 1 322 ? -15.711 6.108 -0.817 1.00 90.81 322 PHE A CA 1
ATOM 2587 C C . PHE A 1 322 ? -17.082 6.734 -0.535 1.00 90.81 322 PHE A C 1
ATOM 2589 O O . PHE A 1 322 ? -17.463 6.919 0.616 1.00 90.81 322 PHE A O 1
ATOM 2596 N N . TRP A 1 323 ? -17.814 7.055 -1.599 1.00 85.06 323 TRP A N 1
ATOM 2597 C CA . TRP A 1 323 ? -19.124 7.705 -1.580 1.00 85.06 323 TRP A CA 1
ATOM 2598 C C . TRP A 1 323 ? -19.894 7.275 -2.820 1.00 85.06 323 TRP A C 1
ATOM 2600 O O . TRP A 1 323 ? -19.285 6.899 -3.828 1.00 85.06 323 TRP A O 1
ATOM 2610 N N . ASP A 1 324 ? -21.214 7.433 -2.786 1.00 76.19 324 ASP A N 1
ATOM 2611 C CA . ASP A 1 324 ? -22.010 7.387 -4.008 1.00 76.19 324 ASP A CA 1
ATOM 2612 C C . ASP A 1 324 ? -21.521 8.476 -4.975 1.00 76.19 324 ASP A C 1
ATOM 2614 O O . ASP A 1 324 ? -21.249 9.613 -4.574 1.00 76.19 324 ASP A O 1
ATOM 2618 N N . GLN A 1 325 ? -21.367 8.122 -6.256 1.00 63.94 325 GLN A N 1
ATOM 2619 C CA . GLN A 1 325 ? -20.674 8.951 -7.257 1.00 63.94 325 GLN A CA 1
ATOM 2620 C C . GLN A 1 325 ? -21.281 10.353 -7.452 1.00 63.94 325 GLN A C 1
ATOM 2622 O O . GLN A 1 325 ? -20.623 11.230 -8.011 1.00 63.94 325 GLN A O 1
ATOM 2627 N N . GLU A 1 326 ? -22.498 10.583 -6.962 1.00 68.62 326 GLU A N 1
ATOM 2628 C CA . GLU A 1 326 ? -23.229 11.846 -7.073 1.00 68.62 326 GLU A CA 1
ATOM 2629 C C . GLU A 1 326 ? -22.871 12.883 -5.990 1.00 68.62 326 GLU A C 1
ATOM 2631 O O . GLU A 1 326 ? -23.306 14.032 -6.076 1.00 68.62 326 GLU A O 1
ATOM 2636 N N . GLN A 1 327 ? -22.069 12.534 -4.976 1.00 59.06 327 GLN A N 1
ATOM 2637 C CA . GLN A 1 327 ? -21.737 13.470 -3.897 1.00 59.06 327 GLN A CA 1
ATOM 2638 C C . GLN A 1 327 ? -20.608 14.459 -4.254 1.00 59.06 327 GLN A C 1
ATOM 2640 O O . GLN A 1 327 ? -19.578 14.120 -4.856 1.00 59.06 327 GLN A O 1
ATOM 2645 N N . TYR A 1 328 ? -20.836 15.711 -3.830 1.00 66.31 328 TYR A N 1
ATOM 2646 C CA . TYR A 1 328 ? -19.912 16.852 -3.855 1.00 66.31 328 TYR A CA 1
ATOM 2647 C C . TYR A 1 328 ? -18.517 16.449 -3.367 1.00 66.31 328 TYR A C 1
ATOM 2649 O O . TYR A 1 328 ? -18.418 15.704 -2.400 1.00 66.31 328 TYR A O 1
ATOM 2657 N N . GLN A 1 329 ? -17.451 16.940 -4.018 1.00 69.56 329 GLN A N 1
ATOM 2658 C CA . GLN A 1 329 ? -16.065 16.598 -3.671 1.00 69.56 329 GLN A CA 1
ATOM 2659 C C . GLN A 1 329 ? -15.767 17.025 -2.222 1.00 69.56 329 GLN A C 1
ATOM 2661 O O . GLN A 1 329 ? -15.649 18.225 -1.957 1.00 69.56 329 GLN A O 1
ATOM 2666 N N . PRO A 1 330 ? -15.679 16.090 -1.267 1.00 79.50 330 PRO A N 1
ATOM 2667 C CA . PRO A 1 330 ? -15.439 16.459 0.116 1.00 79.50 330 PRO A CA 1
ATOM 2668 C C . PRO A 1 330 ? -13.967 16.846 0.290 1.00 79.50 330 PRO A C 1
ATOM 2670 O O . PRO A 1 330 ? -13.095 16.342 -0.413 1.00 79.50 330 PRO A O 1
ATOM 2673 N N . GLN A 1 331 ? -13.683 17.753 1.229 1.00 83.88 331 GLN A N 1
ATOM 2674 C CA . GLN A 1 331 ? -12.300 18.133 1.565 1.00 83.88 331 GLN A CA 1
ATOM 2675 C C . GLN A 1 331 ? -11.532 16.977 2.225 1.00 83.88 331 GLN A C 1
ATOM 2677 O O . GLN A 1 331 ? -10.314 16.865 2.088 1.00 83.88 331 GLN A O 1
ATOM 2682 N N . HIS A 1 332 ? -12.258 16.108 2.926 1.00 85.75 332 HIS A N 1
ATOM 2683 C CA . HIS A 1 332 ? -11.722 14.952 3.629 1.00 85.75 332 HIS A CA 1
ATOM 2684 C C . HIS A 1 332 ? -12.260 13.654 3.034 1.00 85.75 332 HIS A C 1
ATOM 2686 O O . HIS A 1 332 ? -13.243 13.653 2.296 1.00 85.75 332 HIS A O 1
ATOM 2692 N N . GLY A 1 333 ? -11.573 12.561 3.334 1.00 84.56 333 GLY A N 1
ATOM 2693 C CA . GLY A 1 333 ? -11.870 11.230 2.851 1.00 84.56 333 GLY A CA 1
ATOM 2694 C C . GLY A 1 333 ? -13.055 10.615 3.574 1.00 84.56 333 GLY A C 1
ATOM 2695 O O . GLY A 1 333 ? -13.657 11.232 4.458 1.00 84.56 333 GLY A O 1
ATOM 2696 N N . PRO A 1 334 ? -13.460 9.420 3.139 1.00 87.69 334 PRO A N 1
ATOM 2697 C CA . PRO A 1 334 ? -14.732 8.862 3.533 1.00 87.69 334 PRO A CA 1
ATOM 2698 C C . PRO A 1 334 ? -14.733 8.430 4.975 1.00 87.69 334 PRO A C 1
ATOM 2700 O O . PRO A 1 334 ? -13.701 8.055 5.525 1.00 87.69 334 PRO A O 1
ATOM 2703 N N . ASN A 1 335 ? -15.921 8.468 5.571 1.00 88.56 335 ASN A N 1
ATOM 2704 C CA . ASN A 1 335 ? -16.172 7.963 6.9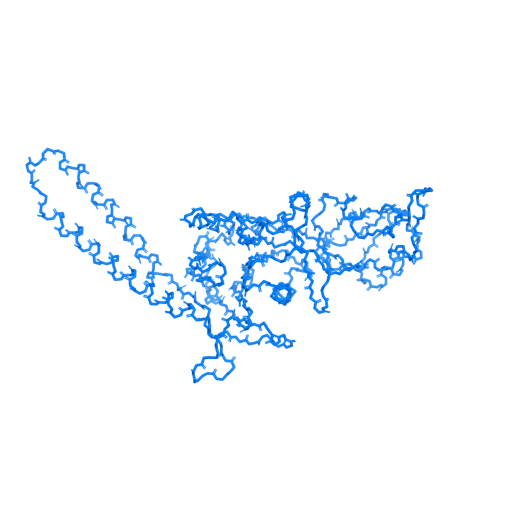10 1.00 88.56 335 ASN A CA 1
ATOM 2705 C C . ASN A 1 335 ? -16.056 6.427 6.904 1.00 88.56 335 ASN A C 1
ATOM 2707 O O . ASN A 1 335 ? -17.047 5.722 7.063 1.00 88.56 335 ASN A O 1
ATOM 2711 N N . LEU A 1 336 ? -14.863 5.904 6.621 1.00 91.81 336 LEU A N 1
ATOM 2712 C CA . LEU A 1 336 ? -14.530 4.492 6.497 1.00 91.81 336 LEU A CA 1
ATOM 2713 C C . LEU A 1 336 ? -13.419 4.163 7.483 1.00 91.81 336 LEU A C 1
ATOM 2715 O O . LEU A 1 336 ? -12.381 4.829 7.516 1.00 91.81 336 LEU A O 1
ATOM 2719 N N . ILE A 1 337 ? -13.625 3.080 8.225 1.00 93.75 337 ILE A N 1
ATOM 2720 C CA . ILE A 1 337 ? -12.601 2.468 9.065 1.00 93.75 337 ILE A CA 1
ATOM 2721 C C . ILE A 1 337 ? -12.394 1.040 8.576 1.00 93.75 337 ILE A C 1
ATOM 2723 O O . ILE A 1 337 ? -13.305 0.217 8.658 1.00 93.75 337 ILE A O 1
ATOM 2727 N N . ILE A 1 338 ? -11.198 0.742 8.073 1.00 95.19 338 ILE A N 1
ATOM 2728 C CA . ILE A 1 338 ? -10.830 -0.596 7.601 1.00 95.19 338 ILE A CA 1
ATOM 2729 C C . ILE A 1 338 ? -10.091 -1.332 8.721 1.00 95.19 338 ILE A C 1
ATOM 2731 O O . ILE A 1 338 ? -9.015 -0.910 9.147 1.00 95.19 338 ILE A O 1
ATOM 2735 N N . HIS A 1 339 ? -10.658 -2.444 9.187 1.00 95.56 339 HIS A N 1
ATOM 2736 C CA . HIS A 1 339 ? -10.063 -3.314 10.202 1.00 95.56 339 HIS A CA 1
ATOM 2737 C C . HIS A 1 339 ? -9.106 -4.286 9.526 1.00 95.56 339 HIS A C 1
ATOM 2739 O O . HIS A 1 339 ? -9.525 -5.207 8.825 1.00 95.56 339 HIS A O 1
ATOM 2745 N N . CYS A 1 340 ? -7.811 -4.048 9.702 1.00 95.50 340 CYS A N 1
ATOM 2746 C CA . CYS A 1 340 ? -6.761 -4.804 9.035 1.00 95.50 340 CYS A CA 1
ATOM 2747 C C . CYS A 1 340 ? -6.555 -6.179 9.689 1.00 95.50 340 CYS A C 1
ATOM 2749 O O . CYS A 1 340 ? -6.902 -6.399 10.853 1.00 95.50 340 CYS A O 1
ATOM 2751 N N . VAL A 1 341 ? -5.999 -7.124 8.927 1.00 95.31 341 VAL A N 1
ATOM 2752 C CA . VAL A 1 341 ? -5.804 -8.526 9.338 1.00 95.31 341 VAL A CA 1
ATOM 2753 C C . VAL A 1 341 ? -4.385 -9.010 9.041 1.00 95.31 341 VAL A C 1
ATOM 2755 O O . VAL A 1 341 ? -3.646 -8.357 8.305 1.00 95.31 341 VAL A O 1
ATOM 2758 N N . GLY A 1 342 ? -4.022 -10.175 9.582 1.00 94.06 342 GLY A N 1
ATOM 2759 C CA . GLY A 1 342 ? -2.658 -10.708 9.538 1.00 94.06 342 GLY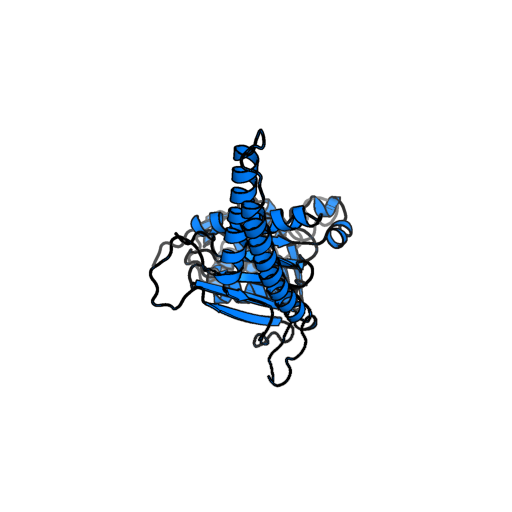 A CA 1
ATOM 2760 C C . GLY A 1 342 ? -1.810 -10.139 10.673 1.00 94.06 342 GLY A C 1
ATOM 2761 O O . GLY A 1 342 ? -2.317 -9.909 11.770 1.00 94.06 342 GLY A O 1
ATOM 2762 N N . ASP A 1 343 ? -0.543 -9.848 10.405 1.00 96.12 343 ASP A N 1
ATOM 2763 C CA . ASP A 1 343 ? 0.385 -9.295 11.400 1.00 96.12 343 ASP A CA 1
ATOM 2764 C C . ASP A 1 343 ? 0.031 -7.863 11.846 1.00 96.12 343 ASP A C 1
ATOM 2766 O O . ASP A 1 343 ? 0.571 -7.362 12.830 1.00 96.12 343 ASP A O 1
ATOM 2770 N N . VAL A 1 344 ? -0.901 -7.208 11.145 1.00 96.06 344 VAL A N 1
ATOM 2771 C CA . VAL A 1 344 ? -1.493 -5.911 11.519 1.00 96.06 344 VAL A CA 1
ATOM 2772 C C . VAL A 1 344 ? -2.902 -6.046 12.110 1.00 96.06 344 VAL A C 1
ATOM 2774 O O . VAL A 1 344 ? -3.698 -5.108 12.065 1.00 96.06 344 VAL A O 1
ATOM 2777 N N . ASN A 1 345 ? -3.258 -7.219 12.644 1.00 94.56 345 ASN A N 1
ATOM 2778 C CA . ASN A 1 345 ? -4.559 -7.434 13.274 1.00 94.56 345 ASN A CA 1
ATOM 2779 C C . ASN A 1 345 ? -4.816 -6.405 14.392 1.00 94.56 345 ASN A C 1
ATOM 2781 O O . ASN A 1 345 ? -4.002 -6.234 15.297 1.00 94.56 345 ASN A O 1
ATOM 2785 N N . GLY A 1 346 ? -5.967 -5.733 14.330 1.00 92.12 346 GLY A N 1
ATOM 2786 C CA . GLY A 1 346 ? -6.334 -4.661 15.263 1.00 92.12 346 GLY A CA 1
ATOM 2787 C C . GLY A 1 346 ? -5.885 -3.260 14.831 1.00 92.12 346 GLY A C 1
ATOM 2788 O O . GLY A 1 346 ? -6.277 -2.284 15.470 1.00 92.12 346 GLY A O 1
ATOM 2789 N N . PHE A 1 347 ? -5.117 -3.123 13.745 1.00 96.69 347 PHE A N 1
ATOM 2790 C CA . PHE A 1 347 ? -4.921 -1.826 13.099 1.00 96.69 347 PHE A CA 1
ATOM 2791 C C . PHE A 1 347 ? -6.210 -1.398 12.389 1.00 96.69 347 PHE A C 1
ATOM 2793 O O . PHE A 1 347 ? -6.766 -2.134 11.572 1.00 96.69 347 PHE A O 1
ATOM 2800 N N . GLN A 1 348 ? -6.680 -0.194 12.705 1.00 96.12 348 GLN A N 1
ATOM 2801 C CA . GLN A 1 348 ? -7.849 0.429 12.096 1.00 96.12 348 GLN A CA 1
ATOM 2802 C C . GLN A 1 348 ? -7.383 1.586 11.214 1.00 96.12 348 GLN A C 1
ATOM 2804 O O . GLN A 1 348 ? -6.987 2.634 11.726 1.00 96.12 348 GLN A O 1
ATOM 2809 N N . LEU A 1 349 ? -7.425 1.401 9.895 1.00 96.19 349 LEU A N 1
ATOM 2810 C CA . LEU A 1 349 ? -7.110 2.473 8.959 1.00 96.19 349 LEU A CA 1
ATOM 2811 C C . LEU A 1 349 ? -8.327 3.389 8.823 1.00 96.19 349 LEU A C 1
ATOM 2813 O O . LEU A 1 349 ? -9.338 2.993 8.241 1.00 96.19 349 LEU A O 1
ATOM 2817 N N . ASN A 1 350 ? -8.222 4.608 9.350 1.00 95.31 350 ASN A N 1
ATOM 2818 C CA . ASN A 1 350 ? -9.271 5.612 9.267 1.00 95.31 350 ASN A CA 1
ATOM 2819 C C . ASN A 1 350 ? -9.047 6.531 8.056 1.00 95.31 350 ASN A C 1
ATOM 2821 O O . ASN A 1 350 ? -8.047 7.253 7.973 1.00 95.31 350 ASN A O 1
ATOM 2825 N N . LEU A 1 351 ? -9.999 6.526 7.124 1.00 94.38 351 LEU A N 1
ATOM 2826 C CA . LEU A 1 351 ? -9.968 7.383 5.942 1.00 94.38 351 LEU A CA 1
ATOM 2827 C C . LEU A 1 351 ? -10.765 8.688 6.116 1.00 94.38 351 LEU A C 1
ATOM 2829 O O . LEU A 1 351 ? -10.712 9.534 5.228 1.00 94.38 351 LEU A O 1
ATOM 2833 N N . SER A 1 352 ? -11.420 8.919 7.260 1.00 89.81 352 SER A N 1
ATOM 2834 C CA . SER A 1 352 ? -12.292 10.087 7.476 1.00 89.81 352 SER A CA 1
ATOM 2835 C C . SER A 1 352 ? -11.548 11.424 7.479 1.00 89.81 352 SER A C 1
ATOM 2837 O O . SER A 1 352 ? -12.136 12.472 7.242 1.00 89.81 352 SER A O 1
ATOM 2839 N N . SER A 1 353 ? -10.249 11.410 7.785 1.00 85.50 353 SER A N 1
ATOM 2840 C CA . SER A 1 353 ? -9.363 12.582 7.757 1.00 85.50 353 SER A CA 1
ATOM 2841 C C . SER A 1 353 ? -8.404 12.576 6.565 1.00 85.50 353 SER A C 1
ATOM 2843 O O . SER A 1 353 ? -7.529 13.436 6.474 1.00 85.50 353 SER A O 1
ATOM 2845 N N . PHE A 1 354 ? -8.551 11.619 5.645 1.00 87.25 354 PHE A N 1
ATOM 2846 C CA . PHE A 1 354 ? -7.685 11.480 4.479 1.00 87.25 354 PHE A CA 1
ATOM 2847 C C . PHE A 1 354 ? -7.854 12.704 3.558 1.00 87.25 354 PHE A C 1
ATOM 2849 O O . PHE A 1 354 ? -8.970 12.984 3.137 1.00 87.25 354 PHE A O 1
ATOM 2856 N N . PRO A 1 355 ? -6.816 13.498 3.268 1.00 86.56 355 PRO A N 1
ATOM 2857 C CA . PRO A 1 355 ? -7.002 14.734 2.506 1.00 86.56 355 PRO A CA 1
ATOM 2858 C C . PRO A 1 355 ? -7.355 14.412 1.051 1.00 86.56 355 PRO A C 1
ATOM 2860 O O . PRO A 1 355 ? -6.632 13.657 0.412 1.00 86.56 355 PRO A O 1
ATOM 2863 N N . MET A 1 356 ? -8.450 14.963 0.521 1.00 85.50 356 MET A N 1
ATOM 2864 C CA . MET A 1 356 ? -8.909 14.682 -0.852 1.00 85.50 356 MET A CA 1
ATOM 2865 C C . MET A 1 356 ? -8.643 15.828 -1.840 1.00 85.50 356 MET A C 1
ATOM 2867 O O . MET A 1 356 ? -8.715 15.597 -3.050 1.00 85.50 356 MET A O 1
ATOM 2871 N N . VAL A 1 357 ? -8.328 17.029 -1.336 1.00 77.00 357 VAL A N 1
ATOM 2872 C CA . VAL A 1 357 ? -8.100 18.272 -2.096 1.00 77.00 357 VAL A CA 1
ATOM 2873 C C . VAL A 1 357 ? -6.832 18.964 -1.618 1.00 77.00 357 VAL A C 1
ATOM 2875 O O . VAL A 1 357 ? -6.571 18.915 -0.393 1.00 77.00 357 VAL A O 1
#

Organism: Tieghemostelium lacteum (NCBI:txid361077)

Foldseek 3Di:
DPPQDKDKQFAPFFDDPVLVVVQCVVQVDDKDDPGRGIIIDGALGKGFQVSVFDPDQDDPDDDDRPPGPFPVVSCVVPVVFPWKWFARGIIHTDDADPQLLVLLVVQQVLQQVLCVVVVWDRKDAQQAWEQFDAPRGGIIDGARIFAATPVRVVVDDPVCVPDSYHDAAGQEGEHEQGPDPRPCSDPVNVVVVLLSSQRRHHAWYWYHYLPQQKIKIKGFPVQWDDDPPDPQWTFHPCQVVVVVVLVVLLVVLVVVLVVLVVVLVVQDPPDDCSVVVVVVSVVVSVVSVVVNCLSVVADEAHRTRWGADVPRNRMTMDMDGQDDPPDDQDQFTHSYWYQDDDPSGRRTDGRRRRGSD

Sequence (357 aa):
MANIETHKLKFPWSISEKEFRKFKDLNNFTSKYIDHHCIEVPVETSIDLSPLLPLLPIHISNSAPTFSKSIPELIKFNDHLNIETLNRSTINIKIMADIPTRQNGHLYSQLCTWTILNNLALPNDSSAKFHLIGTNIDGKFGPDVAYMPHEQHMTINIEERKNHTIPVPPSFVIENRSYSEGPINNRDYQMSKMVMWIECGVQSGILVDGKSRVADIYCRRNLLQPQIDQPGSFVHPQALLQLQQSQLELIELQNSIARLQQSLNFIPVDMEGRQDILDSVQDSIQRKQIKLNILISNNHLFFQNMTVVPGHPDVCHFSIPFWDQEQYQPQHGPNLIIHCVGDVNGFQLNLSSFPMV

Secondary structure (DSSP, 8-state):
-----EEEEE-SS---HHHHHHHHHHHTS---EEETTEEEEESSSEEE-TTTS-SS----SSSS------HHHHHHHTTTS-EEESSSSEEEE----HHHHHHHHHHHHHHHHHHHHTTPPPPEETT--EEEEETTEEEEE--SEEE--HHHHHTS-HHHHTSSSBSS--SEEEEE--SS--GGGSHHHHHHHHHHHHHTT-SEEEEEETTTTEEEEEEEGGG-EEPTT-TTEEE-HHHHHHHHHHHHHHHHHHHHHHHHHHHHTTS-TT-TTHHHHHHHHHHHHHHHHHHHHHHHHSEEE-S-SEEEETTEEEEEEEEEESS-TTS---SB--SEEEE--GGGTT-EEE-TT-B--

InterPro domains:
  IPR008538 Putative restriction endonuclease [PF05685] (94-243)
  IPR008538 Putative restriction endonuclease [cd06260] (102-222)
  IPR011335 Restriction endonuclease type II-like [SSF52980] (78-242)
  IPR012296 Nuclease, putative, TT1808 [G3DSA:3.90.1570.10] (64-245)

Radius of gyration: 25.25 Å; chains: 1; bounding box: 68×44×82 Å